Protein AF-A0A4W4HRN4-F1 (afdb_monomer_lite)

Structure (mmCIF, N/CA/C/O backbone):
data_AF-A0A4W4HRN4-F1
#
_entry.id   AF-A0A4W4HRN4-F1
#
loop_
_atom_site.group_PDB
_atom_site.id
_atom_site.type_symbol
_atom_site.label_atom_id
_atom_site.label_alt_id
_atom_site.label_comp_id
_atom_site.label_asym_id
_atom_site.label_entity_id
_atom_site.label_seq_id
_atom_site.pdbx_PDB_ins_code
_atom_site.Cartn_x
_atom_site.Cartn_y
_atom_site.Cartn_z
_atom_site.occupancy
_atom_site.B_iso_or_equiv
_atom_site.auth_seq_id
_atom_site.auth_comp_id
_atom_site.auth_asym_id
_atom_site.auth_atom_id
_atom_site.pdbx_PDB_model_num
ATOM 1 N N . MET A 1 1 ? 8.477 -80.206 18.637 1.00 38.34 1 MET A N 1
ATOM 2 C CA . MET A 1 1 ? 9.238 -78.942 18.644 1.00 38.34 1 MET A CA 1
ATOM 3 C C . MET A 1 1 ? 8.829 -78.159 17.409 1.00 38.34 1 MET A C 1
ATOM 5 O O . MET A 1 1 ? 9.116 -78.570 16.297 1.00 38.34 1 MET A O 1
ATOM 9 N N . THR A 1 2 ? 8.010 -77.141 17.636 1.00 35.91 2 THR A N 1
ATOM 10 C CA . THR A 1 2 ? 7.475 -76.157 16.687 1.00 35.91 2 THR A CA 1
ATOM 11 C C . THR A 1 2 ? 8.515 -75.085 16.372 1.00 35.91 2 THR A C 1
ATOM 13 O O . THR A 1 2 ? 9.254 -74.737 17.281 1.00 35.91 2 THR A O 1
ATOM 16 N N . PHE A 1 3 ? 8.524 -74.547 15.146 1.00 31.56 3 PHE A N 1
ATOM 17 C CA . PHE A 1 3 ? 8.494 -73.102 14.834 1.00 31.56 3 PHE A CA 1
ATOM 18 C C . PHE A 1 3 ? 8.546 -72.883 13.306 1.00 31.56 3 PHE A C 1
ATOM 20 O O . PHE A 1 3 ? 9.545 -73.231 12.680 1.00 31.56 3 PHE A O 1
ATOM 27 N N . PRO A 1 4 ? 7.516 -72.270 12.697 1.00 43.84 4 PRO A N 1
ATOM 28 C CA . PRO A 1 4 ? 7.643 -71.494 11.469 1.00 43.84 4 PRO A CA 1
ATOM 29 C C . PRO A 1 4 ? 7.759 -70.002 11.828 1.00 43.84 4 PRO A C 1
ATOM 31 O O . PRO A 1 4 ? 7.093 -69.540 12.754 1.00 43.84 4 PRO A O 1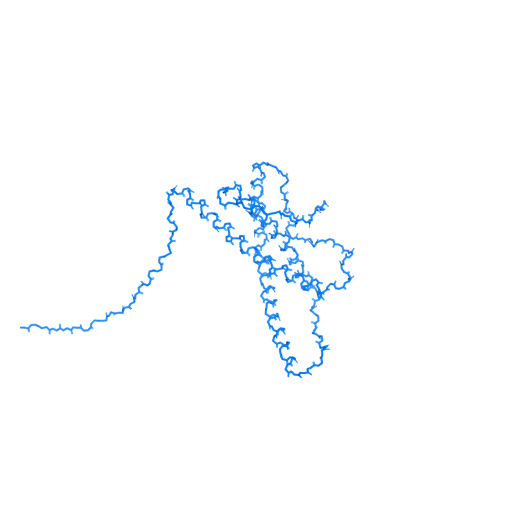
ATOM 34 N N . LEU A 1 5 ? 8.560 -69.223 11.098 1.00 42.81 5 LEU A N 1
ATOM 35 C CA . LEU A 1 5 ? 8.505 -67.760 11.191 1.00 42.81 5 LEU A CA 1
ATOM 36 C C . LEU A 1 5 ? 8.347 -67.142 9.804 1.00 42.81 5 LEU A C 1
ATOM 38 O O . LEU A 1 5 ? 9.207 -67.230 8.933 1.00 42.81 5 LEU A O 1
ATOM 42 N N . VAL A 1 6 ? 7.166 -66.554 9.652 1.00 46.44 6 VAL A N 1
ATOM 43 C CA . VAL A 1 6 ? 6.664 -65.755 8.542 1.00 46.44 6 VAL A CA 1
ATOM 44 C C . VAL A 1 6 ? 7.401 -64.413 8.526 1.00 46.44 6 VAL A C 1
ATOM 46 O O . VAL A 1 6 ? 7.507 -63.752 9.558 1.00 46.44 6 VAL A O 1
ATOM 49 N N . LEU A 1 7 ? 7.892 -64.000 7.356 1.00 38.47 7 LEU A N 1
ATOM 50 C CA . LEU A 1 7 ? 8.417 -62.655 7.120 1.00 38.47 7 LEU A CA 1
ATOM 51 C C . LEU A 1 7 ? 7.240 -61.692 6.912 1.00 38.47 7 LEU A C 1
ATOM 53 O O . LEU A 1 7 ? 6.624 -61.676 5.848 1.00 38.47 7 LEU A O 1
ATOM 57 N N . SER A 1 8 ? 6.929 -60.904 7.939 1.00 42.47 8 SER A N 1
ATOM 58 C CA . SER A 1 8 ? 5.941 -59.821 7.874 1.00 42.47 8 SER A CA 1
ATOM 59 C C . SER A 1 8 ? 6.623 -58.479 7.604 1.00 42.47 8 SER A C 1
ATOM 61 O O . SER A 1 8 ? 7.592 -58.115 8.266 1.00 42.47 8 SER A O 1
ATOM 63 N N . PHE A 1 9 ? 6.083 -57.739 6.635 1.00 39.03 9 PHE A N 1
ATOM 64 C CA . PHE A 1 9 ? 6.429 -56.355 6.313 1.00 39.03 9 PHE A CA 1
ATOM 65 C C . PHE A 1 9 ? 6.094 -55.404 7.472 1.00 39.03 9 PHE A C 1
ATOM 67 O O . PHE A 1 9 ? 4.982 -55.437 7.995 1.00 39.03 9 PHE A O 1
ATOM 74 N N . SER A 1 10 ? 6.991 -54.466 7.784 1.00 41.62 10 SER A N 1
ATOM 75 C CA . SER A 1 10 ? 6.625 -53.238 8.500 1.00 41.62 10 SER A CA 1
ATOM 76 C C . SER A 1 10 ? 7.501 -52.068 8.053 1.00 41.62 10 SER A C 1
ATOM 78 O O . SER A 1 10 ? 8.684 -51.983 8.377 1.00 41.62 10 SER A O 1
ATOM 80 N N . SER A 1 11 ? 6.880 -51.173 7.284 1.00 41.16 11 SER A N 1
ATOM 81 C CA . SER A 1 11 ? 7.384 -49.857 6.898 1.00 41.16 11 SER A CA 1
ATOM 82 C C . SER A 1 11 ? 7.574 -48.991 8.148 1.00 41.16 11 SER A C 1
ATOM 84 O O . SER A 1 11 ? 6.598 -48.640 8.808 1.00 41.16 11 SER A O 1
ATOM 86 N N . PHE A 1 12 ? 8.815 -48.634 8.485 1.00 39.25 12 PHE A N 1
ATOM 87 C CA . PHE A 1 12 ? 9.102 -47.655 9.537 1.00 39.25 12 PHE A CA 1
ATOM 88 C C . PHE A 1 12 ? 8.950 -46.235 8.980 1.00 39.25 12 PHE A C 1
ATOM 90 O O . PHE A 1 12 ? 9.916 -45.588 8.584 1.00 39.25 12 PHE A O 1
ATOM 97 N N . SER A 1 13 ? 7.718 -45.733 8.962 1.00 42.25 13 SER A N 1
ATOM 98 C CA . SER A 1 13 ? 7.453 -44.300 8.833 1.00 42.25 13 SER A CA 1
ATOM 99 C C . SER A 1 13 ? 7.481 -43.689 10.234 1.00 42.25 13 SER A C 1
ATOM 101 O O . SER A 1 13 ? 6.565 -43.904 11.021 1.00 42.25 13 SER A O 1
ATOM 103 N N . HIS A 1 14 ? 8.543 -42.954 10.568 1.00 36.78 14 HIS A N 1
ATOM 104 C CA . HIS A 1 14 ? 8.584 -42.144 11.786 1.00 36.78 14 HIS A CA 1
ATOM 105 C C . HIS A 1 14 ? 7.691 -40.909 11.587 1.00 36.78 14 HIS A C 1
ATOM 107 O O . HIS A 1 14 ? 7.959 -40.130 10.668 1.00 36.78 14 HIS A O 1
ATOM 113 N N . PRO A 1 15 ? 6.666 -40.666 12.420 1.00 45.12 15 PRO A N 1
ATOM 114 C CA . PRO A 1 15 ? 6.027 -39.366 12.447 1.00 45.12 15 PRO A CA 1
ATOM 115 C C . PRO A 1 15 ? 6.955 -38.394 13.180 1.00 45.12 15 PRO A C 1
ATOM 117 O O . PRO A 1 15 ? 7.127 -38.473 14.396 1.00 45.12 15 PRO A O 1
ATOM 120 N N . ILE A 1 16 ? 7.557 -37.459 12.440 1.00 44.34 16 ILE A N 1
ATOM 121 C CA . ILE A 1 16 ? 8.104 -36.237 13.032 1.00 44.34 16 ILE A CA 1
ATOM 122 C C . ILE A 1 16 ? 6.902 -35.481 13.600 1.00 44.34 16 ILE A C 1
ATOM 124 O O . ILE A 1 16 ? 6.126 -34.870 12.867 1.00 44.34 16 ILE A O 1
ATOM 128 N N . HIS A 1 17 ? 6.727 -35.567 14.917 1.00 38.09 17 HIS A N 1
ATOM 129 C CA . HIS A 1 17 ? 5.816 -34.716 15.666 1.00 38.09 17 HIS A CA 1
ATOM 130 C C . HIS A 1 17 ? 6.338 -33.277 15.574 1.00 38.09 17 HIS A C 1
ATOM 132 O O . HIS A 1 17 ? 7.094 -32.811 16.424 1.00 38.09 17 HIS A O 1
ATOM 138 N N . LEU A 1 18 ? 5.941 -32.554 14.527 1.00 44.50 18 LEU A N 1
ATOM 139 C CA . LEU A 1 18 ? 6.010 -31.102 14.534 1.00 44.50 18 LEU A CA 1
ATOM 140 C C . LEU A 1 18 ? 4.878 -30.629 15.450 1.00 44.50 18 LEU A C 1
ATOM 142 O O . LEU A 1 18 ? 3.780 -30.340 14.991 1.00 44.50 18 LEU A O 1
ATOM 146 N N . VAL A 1 19 ? 5.111 -30.648 16.764 1.00 41.47 19 VAL A N 1
ATOM 147 C CA . VAL A 1 19 ? 4.235 -29.965 17.718 1.00 41.47 19 VAL A CA 1
ATOM 148 C C . VAL A 1 19 ? 4.458 -28.474 17.482 1.00 41.47 19 VAL A C 1
ATOM 150 O O . VAL A 1 19 ? 5.541 -27.980 17.803 1.00 41.47 19 VAL A O 1
ATOM 153 N N . PRO A 1 20 ? 3.488 -27.720 16.935 1.00 43.88 20 PRO A N 1
ATOM 154 C CA . PRO A 1 20 ? 3.553 -26.280 17.051 1.00 43.88 20 PRO A CA 1
ATOM 155 C C . PRO A 1 20 ? 3.353 -26.022 18.540 1.00 43.88 20 PRO A C 1
ATOM 157 O O . PRO A 1 20 ? 2.287 -26.316 19.082 1.00 43.88 20 PRO A O 1
ATOM 160 N N . SER A 1 21 ? 4.387 -25.551 19.231 1.00 45.25 21 SER A N 1
ATOM 161 C CA . SER A 1 21 ? 4.248 -25.095 20.608 1.00 45.25 21 SER A CA 1
ATOM 162 C C . SER A 1 21 ? 3.247 -23.940 20.613 1.00 45.25 21 SER A C 1
ATOM 164 O O . SER A 1 21 ? 3.608 -22.793 20.337 1.00 45.25 21 SER A O 1
ATOM 166 N N . LEU A 1 22 ? 1.970 -24.247 20.864 1.00 45.44 22 LEU A N 1
ATOM 167 C CA . LEU A 1 22 ? 0.980 -23.224 21.147 1.00 45.44 22 LEU A CA 1
ATOM 168 C C . LEU A 1 22 ? 1.452 -22.496 22.412 1.00 45.44 22 LEU A C 1
ATOM 170 O O . LEU A 1 22 ? 1.848 -23.150 23.380 1.00 45.44 22 LEU A O 1
ATOM 174 N N . PRO A 1 23 ? 1.443 -21.158 22.419 1.00 50.06 23 PRO A N 1
ATOM 175 C CA . PRO A 1 23 ? 1.866 -20.399 23.580 1.00 50.06 23 PRO A CA 1
ATOM 176 C C . PRO A 1 23 ? 0.978 -20.770 24.768 1.00 50.06 23 PRO A C 1
ATOM 178 O O . PRO A 1 23 ? -0.243 -20.634 24.708 1.00 50.06 23 PRO A O 1
ATOM 181 N N . VAL A 1 24 ? 1.608 -21.255 25.837 1.00 48.69 24 VAL A N 1
ATOM 182 C CA . VAL A 1 24 ? 0.939 -21.553 27.103 1.00 48.69 24 VAL A CA 1
ATOM 183 C C . VAL A 1 24 ? 0.450 -20.232 27.690 1.00 48.69 24 VAL A C 1
ATOM 185 O O . VAL A 1 24 ? 1.238 -19.363 28.057 1.00 48.69 24 VAL A O 1
ATOM 188 N N . CYS A 1 25 ? -0.869 -20.061 27.729 1.00 51.50 25 CYS A N 1
ATOM 189 C CA . CYS A 1 25 ? -1.521 -18.876 28.267 1.00 51.50 25 CYS A CA 1
ATOM 190 C C . CYS A 1 25 ? -1.659 -19.029 29.790 1.00 51.50 25 CYS A C 1
ATOM 192 O O . CYS A 1 25 ? -2.540 -19.735 30.272 1.00 51.50 25 CYS A O 1
ATOM 194 N N . THR A 1 26 ? -0.786 -18.369 30.555 1.00 54.94 26 THR A N 1
ATOM 195 C CA . THR A 1 26 ? -0.726 -18.454 32.029 1.00 54.94 26 THR A CA 1
ATOM 196 C C . THR A 1 26 ? -1.894 -17.761 32.750 1.00 54.94 26 THR A C 1
ATOM 198 O O . THR A 1 26 ? -2.062 -17.957 33.949 1.00 54.94 26 THR A O 1
ATOM 201 N N . HIS A 1 27 ? -2.730 -16.987 32.039 1.00 54.78 27 HIS A N 1
ATOM 202 C CA . HIS A 1 27 ? -3.760 -16.106 32.621 1.00 54.78 27 HIS A CA 1
ATOM 203 C C . HIS A 1 27 ? -5.199 -16.345 32.109 1.00 54.78 27 HIS A C 1
ATOM 205 O O . HIS A 1 27 ? -6.046 -15.455 32.167 1.00 54.78 27 HIS A O 1
ATOM 211 N N . GLY A 1 28 ? -5.511 -17.552 31.626 1.00 57.56 28 GLY A N 1
ATOM 212 C CA . GLY A 1 28 ? -6.871 -17.930 31.216 1.00 57.56 28 GLY A CA 1
ATOM 213 C C . GLY A 1 28 ? -7.268 -17.505 29.786 1.00 57.56 28 GLY A C 1
ATOM 214 O O . GLY A 1 28 ? -6.507 -16.830 29.085 1.00 57.56 28 GLY A O 1
ATOM 215 N N . PRO A 1 29 ? -8.460 -17.921 29.312 1.00 61.22 29 PRO A N 1
ATOM 216 C CA . PRO A 1 29 ? -8.849 -17.849 27.898 1.00 61.22 29 PRO A CA 1
ATOM 217 C C . PRO A 1 29 ? -8.928 -16.418 27.340 1.00 61.22 29 PRO A C 1
ATOM 219 O O . PRO A 1 29 ? -8.499 -16.180 26.213 1.00 61.22 29 PRO A O 1
ATOM 222 N N . ALA A 1 30 ? -9.387 -15.439 28.128 1.00 61.97 30 ALA A N 1
ATOM 223 C CA . ALA A 1 30 ? -9.492 -14.041 27.693 1.00 61.97 30 ALA A CA 1
ATOM 224 C C . ALA A 1 30 ? -8.123 -13.396 27.389 1.00 61.97 30 ALA A C 1
ATOM 226 O O . ALA A 1 30 ? -7.973 -12.704 26.382 1.00 61.97 30 ALA A O 1
ATOM 227 N N . SER A 1 31 ? -7.105 -13.681 28.208 1.00 62.06 31 SER A N 1
ATOM 228 C CA . SER A 1 31 ? -5.725 -13.227 27.981 1.00 62.06 31 SER A CA 1
ATOM 229 C C . SER A 1 31 ? -5.130 -13.852 26.709 1.00 62.06 31 SER A C 1
ATOM 231 O O . SER A 1 31 ? -4.462 -13.181 25.921 1.00 62.06 31 SER A O 1
ATOM 233 N N . CYS A 1 32 ? -5.467 -15.115 26.440 1.00 71.00 32 CYS A N 1
ATOM 234 C CA . CYS A 1 32 ? -5.042 -15.831 25.240 1.00 71.00 32 CYS A CA 1
ATOM 235 C C . CYS A 1 32 ? -5.620 -15.222 23.949 1.00 71.00 32 CYS A C 1
ATOM 237 O O . CYS A 1 32 ? -4.903 -15.060 22.959 1.00 71.00 32 CYS A O 1
ATOM 239 N N . HIS A 1 33 ? -6.899 -14.826 23.971 1.00 78.00 33 HIS A N 1
ATOM 240 C CA . HIS A 1 33 ? -7.547 -14.148 22.844 1.00 78.00 33 HIS A CA 1
ATOM 241 C C . HIS A 1 33 ? -6.910 -12.790 22.532 1.00 78.00 33 HIS A C 1
ATOM 243 O O . HIS A 1 33 ? -6.683 -12.476 21.364 1.00 78.00 33 HIS A O 1
ATOM 249 N N . ILE A 1 34 ? -6.583 -12.006 23.562 1.00 78.19 34 ILE A N 1
ATOM 250 C CA . ILE A 1 34 ? -5.907 -10.711 23.410 1.00 78.19 34 ILE A CA 1
ATOM 251 C C . ILE A 1 34 ? -4.519 -10.900 22.786 1.00 78.19 34 ILE A C 1
ATOM 253 O O . ILE A 1 34 ? -4.174 -10.215 21.825 1.00 78.19 34 ILE A O 1
ATOM 257 N N . LEU A 1 35 ? -3.748 -11.878 23.263 1.00 78.81 35 LEU A N 1
ATOM 258 C CA . LEU A 1 35 ? -2.417 -12.165 22.730 1.00 78.81 35 LEU A CA 1
ATOM 259 C C . LEU A 1 35 ? -2.460 -12.663 21.275 1.00 78.81 35 LEU A C 1
ATOM 261 O O . LEU A 1 35 ? -1.625 -12.277 20.457 1.00 78.81 35 LEU A O 1
ATOM 265 N N . ALA A 1 36 ? -3.432 -13.511 20.930 1.00 83.19 36 ALA A N 1
ATOM 266 C CA . ALA A 1 36 ? -3.643 -13.952 19.553 1.00 83.19 36 ALA A CA 1
ATOM 267 C C . ALA A 1 36 ? -4.009 -12.777 18.633 1.00 83.19 36 ALA A C 1
ATOM 269 O O . ALA A 1 36 ? -3.450 -12.650 17.544 1.00 83.19 36 ALA A O 1
ATOM 270 N N . LEU A 1 37 ? -4.884 -11.879 19.093 1.00 85.00 37 LEU A N 1
ATOM 271 C CA . LEU A 1 37 ? -5.256 -10.678 18.354 1.00 85.00 37 LEU A CA 1
ATOM 272 C C . LEU A 1 37 ? -4.055 -9.744 18.150 1.00 85.00 37 LEU A C 1
ATOM 274 O O . LEU A 1 37 ? -3.834 -9.287 17.032 1.00 85.00 37 LEU A O 1
ATOM 278 N N . ALA A 1 38 ? -3.239 -9.511 19.184 1.00 83.94 38 ALA A N 1
ATOM 279 C CA . ALA A 1 38 ? -2.015 -8.712 19.084 1.00 83.94 38 ALA A CA 1
ATOM 280 C C . ALA A 1 38 ? -1.075 -9.227 17.988 1.00 83.94 38 ALA A C 1
ATOM 282 O O . ALA A 1 38 ? -0.620 -8.443 17.156 1.00 83.94 38 ALA A O 1
ATOM 283 N N . ARG A 1 39 ? -0.856 -10.549 17.935 1.00 84.81 39 ARG A N 1
ATOM 284 C CA . ARG A 1 39 ? -0.028 -11.181 16.898 1.00 84.81 39 ARG A CA 1
ATOM 285 C C . ARG A 1 39 ? -0.588 -10.977 15.495 1.00 84.81 39 ARG A C 1
ATOM 287 O O . ARG A 1 39 ? 0.185 -10.720 14.579 1.00 84.81 39 ARG A O 1
ATOM 294 N N . LEU A 1 40 ? -1.907 -11.059 15.322 1.00 88.06 40 LEU A N 1
ATOM 295 C CA . LEU A 1 40 ? -2.541 -10.806 14.025 1.00 88.06 40 LEU A CA 1
ATOM 296 C C . LEU A 1 40 ? -2.350 -9.353 13.578 1.00 88.06 40 LEU A C 1
ATOM 298 O O . LEU A 1 40 ? -2.012 -9.115 12.422 1.00 88.06 40 LEU A O 1
ATOM 302 N N . PHE A 1 41 ? -2.507 -8.387 14.490 1.00 87.62 41 PHE A N 1
ATOM 303 C CA . PHE A 1 41 ? -2.207 -6.981 14.197 1.00 87.62 41 PHE A CA 1
ATOM 304 C C . PHE A 1 41 ? -0.754 -6.797 13.746 1.00 87.62 41 PHE A C 1
ATOM 306 O O . PHE A 1 41 ? -0.511 -6.097 12.764 1.00 87.62 41 PHE A O 1
ATOM 313 N N . ASP A 1 42 ? 0.196 -7.449 14.420 1.00 87.69 42 ASP A N 1
ATOM 314 C CA . ASP A 1 42 ? 1.617 -7.364 14.072 1.00 87.69 42 ASP A CA 1
ATOM 315 C C . ASP A 1 42 ? 1.933 -7.990 12.716 1.00 87.69 42 ASP A C 1
ATOM 317 O O . ASP A 1 42 ? 2.635 -7.380 11.914 1.00 87.69 42 ASP A O 1
ATOM 321 N N . GLN A 1 43 ? 1.370 -9.162 12.421 1.00 91.62 43 GLN A N 1
ATOM 322 C CA . GLN A 1 43 ? 1.532 -9.817 11.124 1.00 91.62 43 GLN A CA 1
ATOM 323 C C . GLN A 1 43 ? 0.979 -8.947 9.992 1.00 91.62 43 GLN A C 1
ATOM 325 O O . GLN A 1 43 ? 1.686 -8.676 9.022 1.00 91.62 43 GLN A O 1
ATOM 330 N N . VAL A 1 44 ? -0.258 -8.457 10.129 1.00 90.62 44 VAL A N 1
ATOM 331 C CA . VAL A 1 44 ? -0.887 -7.597 9.115 1.00 90.62 44 VAL A CA 1
ATOM 332 C C . VAL A 1 44 ? -0.078 -6.320 8.913 1.00 90.62 44 VAL A C 1
ATOM 334 O O . VAL A 1 44 ? 0.209 -5.959 7.773 1.00 90.62 44 VAL A O 1
ATOM 337 N N . ASN A 1 45 ? 0.342 -5.660 9.995 1.00 89.88 45 ASN A N 1
ATOM 338 C CA . ASN A 1 45 ? 1.139 -4.442 9.897 1.00 89.88 45 ASN A CA 1
ATOM 339 C C . ASN A 1 45 ? 2.509 -4.707 9.254 1.00 89.88 45 ASN A C 1
ATOM 341 O O . ASN A 1 45 ? 2.942 -3.933 8.410 1.00 89.88 45 ASN A O 1
ATOM 345 N N . GLN A 1 46 ? 3.173 -5.815 9.592 1.00 93.19 46 GLN A N 1
ATOM 346 C CA . GLN A 1 46 ? 4.451 -6.192 8.987 1.00 93.19 46 GLN A CA 1
ATOM 347 C C . GLN A 1 46 ? 4.324 -6.437 7.478 1.00 93.19 46 GLN A C 1
ATOM 349 O O . GLN A 1 46 ? 5.176 -5.991 6.712 1.00 93.19 46 GLN A O 1
ATOM 354 N N . HIS A 1 47 ? 3.275 -7.136 7.038 1.00 92.00 47 HIS A N 1
ATOM 355 C CA . HIS A 1 47 ? 3.018 -7.331 5.611 1.00 92.00 47 HIS A CA 1
ATOM 356 C C . HIS A 1 47 ? 2.704 -6.009 4.910 1.00 92.00 47 HIS A C 1
ATOM 358 O O . HIS A 1 47 ? 3.245 -5.752 3.838 1.00 92.00 47 HIS A O 1
ATOM 364 N N . LEU A 1 48 ? 1.894 -5.153 5.534 1.00 92.31 48 LEU A N 1
ATOM 365 C CA . LEU A 1 48 ? 1.533 -3.854 4.982 1.00 92.31 48 LEU A CA 1
ATOM 366 C C . LEU A 1 48 ? 2.746 -2.931 4.817 1.00 92.31 48 LEU A C 1
ATOM 368 O O . LEU A 1 48 ? 2.877 -2.319 3.765 1.00 92.31 48 LEU A O 1
ATOM 372 N N . VAL A 1 49 ? 3.641 -2.874 5.811 1.00 93.94 49 VAL A N 1
ATOM 373 C CA . VAL A 1 49 ? 4.893 -2.096 5.746 1.00 93.94 49 VAL A CA 1
ATOM 374 C C . VAL A 1 49 ? 5.776 -2.583 4.600 1.00 93.94 49 VAL A C 1
ATOM 376 O O . VAL A 1 49 ? 6.189 -1.786 3.772 1.00 93.94 49 VAL A O 1
ATOM 379 N N . ARG A 1 50 ? 5.995 -3.900 4.475 1.00 94.00 50 ARG A N 1
ATOM 380 C CA . ARG A 1 50 ? 6.819 -4.449 3.383 1.00 94.00 50 ARG A CA 1
ATOM 381 C C . ARG A 1 50 ? 6.293 -4.063 2.002 1.00 94.00 50 ARG A C 1
ATOM 383 O O . ARG A 1 50 ? 7.068 -3.663 1.143 1.00 94.00 50 ARG A O 1
ATOM 390 N N . VAL A 1 51 ? 4.986 -4.213 1.775 1.00 93.44 51 VAL A N 1
ATOM 391 C CA . VAL A 1 51 ? 4.382 -3.886 0.473 1.00 93.44 51 VAL A CA 1
ATOM 392 C C . VAL A 1 51 ? 4.362 -2.373 0.251 1.00 93.44 51 VAL A C 1
ATOM 394 O O . VAL A 1 51 ? 4.575 -1.933 -0.877 1.00 93.44 51 VAL A O 1
ATOM 397 N N . HIS A 1 52 ? 4.147 -1.578 1.304 1.00 94.88 52 HIS A N 1
ATOM 398 C CA . HIS A 1 52 ? 4.257 -0.120 1.254 1.00 94.88 52 HIS A CA 1
ATOM 399 C C . HIS A 1 52 ? 5.647 0.312 0.781 1.00 94.88 52 HIS A C 1
ATOM 401 O O . HIS A 1 52 ? 5.741 1.062 -0.187 1.00 94.88 52 HIS A O 1
ATOM 407 N N . ASP A 1 53 ? 6.706 -0.206 1.402 1.00 95.06 53 ASP A N 1
ATOM 408 C CA . ASP A 1 53 ? 8.083 0.187 1.097 1.00 95.06 53 ASP A CA 1
ATOM 409 C C . ASP A 1 53 ? 8.444 -0.170 -0.352 1.00 95.06 53 ASP A C 1
ATOM 411 O O . ASP A 1 53 ? 8.866 0.698 -1.112 1.00 95.06 53 ASP A O 1
ATOM 415 N N . LEU A 1 54 ? 8.134 -1.398 -0.789 1.00 94.56 54 LEU A N 1
ATOM 416 C CA . LEU A 1 54 ? 8.328 -1.822 -2.183 1.00 94.56 54 LEU A CA 1
ATOM 417 C C . LEU A 1 54 ? 7.553 -0.950 -3.184 1.00 94.56 54 LEU A C 1
ATOM 419 O O . LEU A 1 54 ? 8.066 -0.610 -4.251 1.00 94.56 54 LEU A O 1
ATOM 423 N N . SER A 1 55 ? 6.312 -0.587 -2.852 1.00 94.25 55 SER A N 1
ATOM 424 C CA . SER A 1 55 ? 5.483 0.271 -3.707 1.00 94.25 55 SER A CA 1
ATOM 425 C C . SER A 1 55 ? 6.012 1.702 -3.752 1.00 94.25 55 SER A C 1
ATOM 427 O O . SER A 1 55 ? 5.938 2.345 -4.796 1.00 94.25 55 SER A O 1
ATOM 429 N N . SER A 1 56 ? 6.549 2.205 -2.638 1.00 93.56 56 SER A N 1
ATOM 430 C CA . SER A 1 56 ? 7.145 3.537 -2.543 1.00 93.56 56 SER A CA 1
ATOM 431 C C . SER A 1 56 ? 8.451 3.631 -3.331 1.00 93.56 56 SER A C 1
ATOM 433 O O . SER A 1 56 ? 8.663 4.616 -4.043 1.00 93.56 56 SER A O 1
ATOM 435 N N . ASP A 1 57 ? 9.295 2.601 -3.256 1.00 92.56 57 ASP A N 1
ATOM 436 C CA . ASP A 1 57 ? 10.531 2.508 -4.036 1.00 92.56 57 ASP A CA 1
ATOM 437 C C . ASP A 1 57 ? 10.220 2.497 -5.537 1.00 92.56 57 ASP A C 1
ATOM 439 O O . ASP A 1 57 ? 10.734 3.326 -6.291 1.00 92.56 57 ASP A O 1
ATOM 443 N N . LEU A 1 58 ? 9.294 1.630 -5.967 1.00 91.00 58 LEU A N 1
ATOM 444 C CA . LEU A 1 58 ? 8.879 1.552 -7.368 1.00 91.00 58 LEU A CA 1
ATOM 445 C C . LEU A 1 58 ? 8.242 2.856 -7.861 1.00 91.00 58 LEU A C 1
ATOM 447 O O . LEU A 1 58 ? 8.519 3.294 -8.976 1.00 91.00 58 LEU A O 1
ATOM 451 N N . LEU A 1 59 ? 7.409 3.498 -7.040 1.00 88.81 59 LEU A N 1
ATOM 452 C CA . LEU A 1 59 ? 6.810 4.786 -7.380 1.00 88.81 59 LEU A CA 1
ATOM 453 C C . LEU A 1 59 ? 7.874 5.877 -7.553 1.00 88.81 59 LEU A C 1
ATOM 455 O O . LEU A 1 59 ? 7.788 6.660 -8.493 1.00 88.81 59 LEU A O 1
ATOM 459 N N . SER A 1 60 ? 8.896 5.898 -6.696 1.00 87.94 60 SER A N 1
ATOM 460 C CA . SER A 1 60 ? 10.003 6.858 -6.791 1.00 87.94 60 SER A CA 1
ATOM 461 C C . SER A 1 60 ? 10.821 6.656 -8.070 1.00 87.94 60 SER A C 1
ATOM 463 O O . SER A 1 60 ? 11.160 7.625 -8.751 1.00 87.94 60 SER A O 1
ATOM 465 N N . GLU A 1 61 ? 11.095 5.401 -8.448 1.00 84.81 61 GLU A N 1
ATOM 466 C CA . GLU A 1 61 ? 11.712 5.084 -9.743 1.00 84.81 61 GLU A CA 1
ATOM 467 C C . GLU A 1 61 ? 10.826 5.547 -10.906 1.00 84.81 61 GLU A C 1
ATOM 469 O O . GLU A 1 61 ? 11.308 6.147 -11.869 1.00 84.81 61 GLU A O 1
ATOM 474 N N . PHE A 1 62 ? 9.517 5.316 -10.806 1.00 81.44 62 PHE A N 1
ATOM 475 C CA . PHE A 1 62 ? 8.559 5.722 -11.824 1.00 81.44 62 PHE A CA 1
ATOM 476 C C . PHE A 1 62 ? 8.554 7.243 -12.033 1.00 81.44 62 PHE A C 1
ATOM 478 O O . PHE A 1 62 ? 8.634 7.723 -13.165 1.00 81.44 62 PHE A O 1
ATOM 485 N N . GLU A 1 63 ? 8.516 8.009 -10.943 1.00 79.75 63 GLU A N 1
ATOM 486 C CA . GLU A 1 63 ? 8.577 9.471 -10.970 1.00 79.75 63 GLU A CA 1
ATOM 487 C C . GLU A 1 63 ? 9.895 9.968 -11.592 1.00 79.75 63 GLU A C 1
ATOM 489 O O . GLU A 1 63 ? 9.878 10.882 -12.419 1.00 79.75 63 GLU A O 1
ATOM 494 N N . LEU A 1 64 ? 11.022 9.320 -11.282 1.00 77.94 64 LEU A N 1
ATOM 495 C CA . LEU A 1 64 ? 12.343 9.683 -11.802 1.00 77.94 64 LEU A CA 1
ATOM 496 C C . LEU A 1 64 ? 12.492 9.440 -13.314 1.00 77.94 64 LEU A C 1
ATOM 498 O O . LEU A 1 64 ? 13.076 10.270 -14.013 1.00 77.94 64 LEU A O 1
ATOM 502 N N . TYR A 1 65 ? 11.980 8.320 -13.833 1.00 69.25 65 TYR A N 1
ATOM 503 C CA . TYR A 1 65 ? 12.159 7.948 -15.243 1.00 69.25 65 TYR A CA 1
ATOM 504 C C . TYR A 1 65 ? 11.078 8.499 -16.179 1.00 69.25 65 TYR A C 1
ATOM 506 O O . TYR A 1 65 ? 11.375 8.788 -17.340 1.00 69.25 65 TYR A O 1
ATOM 514 N N . PHE A 1 66 ? 9.835 8.640 -15.710 1.00 65.25 66 PHE A N 1
ATOM 515 C CA . PHE A 1 66 ? 8.702 8.997 -16.571 1.00 65.25 66 PHE A CA 1
ATOM 516 C C . PHE A 1 66 ? 8.250 10.456 -16.438 1.00 65.25 66 PHE A C 1
ATOM 518 O O . PHE A 1 66 ? 7.572 10.948 -17.342 1.00 65.25 66 PHE A O 1
ATOM 525 N N . LEU A 1 67 ? 8.637 11.177 -15.374 1.00 66.75 67 LEU A N 1
ATOM 526 C CA . LEU A 1 67 ? 8.166 12.545 -15.113 1.00 66.75 67 LEU A CA 1
ATOM 527 C C . LEU A 1 67 ? 9.252 13.649 -15.100 1.00 66.75 67 LEU A C 1
ATOM 529 O O . LEU A 1 67 ? 9.131 14.581 -14.302 1.00 66.75 67 LEU A O 1
ATOM 533 N N . PRO A 1 68 ? 10.263 13.686 -15.998 1.00 53.16 68 PRO A N 1
ATOM 534 C CA . PRO A 1 68 ? 11.116 14.863 -16.079 1.00 53.16 68 PRO A CA 1
ATOM 535 C C . PRO A 1 68 ? 10.322 16.052 -16.662 1.00 53.16 68 PRO A C 1
ATOM 537 O O . PRO A 1 68 ? 10.085 16.162 -17.864 1.00 53.16 68 PRO A O 1
ATOM 540 N N . SER A 1 69 ? 9.926 16.974 -15.778 1.00 53.00 69 SER A N 1
ATOM 541 C CA . SER A 1 69 ? 9.582 18.387 -16.031 1.00 53.00 69 SER A CA 1
ATOM 542 C C . SER A 1 69 ? 8.153 18.785 -16.464 1.00 53.00 69 SER A C 1
ATOM 544 O O . SER A 1 69 ? 7.820 19.957 -16.291 1.00 53.00 69 SER A O 1
ATOM 546 N N . ARG A 1 70 ? 7.254 17.901 -16.935 1.00 49.84 70 ARG A N 1
ATOM 547 C CA . ARG A 1 70 ? 5.920 18.339 -17.447 1.00 49.84 70 ARG A CA 1
ATOM 548 C C . ARG A 1 70 ? 4.669 17.994 -16.630 1.00 49.84 70 ARG A C 1
ATOM 550 O O . ARG A 1 70 ? 3.586 18.411 -17.026 1.00 49.84 70 ARG A O 1
ATOM 557 N N . TYR A 1 71 ? 4.796 17.319 -15.488 1.00 52.22 71 TYR A N 1
ATOM 558 C CA . TYR A 1 71 ? 3.637 16.938 -14.658 1.00 52.22 71 TYR A CA 1
ATOM 559 C C . TYR A 1 71 ? 3.581 17.591 -13.270 1.00 52.22 71 TYR A C 1
ATOM 561 O O . TYR A 1 71 ? 2.591 17.435 -12.565 1.00 52.22 71 TYR A O 1
ATOM 569 N N . HIS A 1 72 ? 4.579 18.392 -12.887 1.00 50.69 72 HIS A N 1
ATOM 570 C CA . HIS A 1 72 ? 4.627 18.995 -11.548 1.00 50.69 72 HIS A CA 1
ATOM 571 C C . HIS A 1 72 ? 3.707 20.212 -11.340 1.00 50.69 72 HIS A C 1
ATOM 573 O O . HIS A 1 72 ? 3.619 20.707 -10.222 1.00 50.69 72 HIS A O 1
ATOM 579 N N . ILE A 1 73 ? 3.026 20.722 -12.376 1.00 49.59 73 ILE A N 1
ATOM 580 C CA . ILE A 1 73 ? 2.321 22.019 -12.287 1.00 49.59 73 ILE A CA 1
ATOM 581 C C . ILE A 1 73 ? 0.796 21.881 -12.399 1.00 49.59 73 ILE A C 1
ATOM 583 O O . ILE A 1 73 ? 0.070 22.832 -12.122 1.00 49.59 73 ILE A O 1
ATOM 587 N N . THR A 1 74 ? 0.248 20.713 -12.748 1.00 45.28 74 THR A N 1
ATOM 588 C CA . THR A 1 74 ? -1.210 20.601 -12.895 1.00 45.28 74 THR A CA 1
ATOM 589 C C . THR A 1 74 ? -1.749 19.268 -12.403 1.00 45.28 74 THR A C 1
ATOM 591 O O . THR A 1 74 ? -1.624 18.247 -13.071 1.00 45.28 74 THR A O 1
ATOM 594 N N . ARG A 1 75 ? -2.476 19.378 -11.281 1.00 49.91 75 ARG A N 1
ATOM 595 C CA . ARG A 1 75 ? -3.414 18.429 -10.662 1.00 49.91 75 ARG A CA 1
ATOM 596 C C . ARG A 1 75 ? -2.796 17.617 -9.521 1.00 49.91 75 ARG A C 1
ATOM 598 O O . ARG A 1 75 ? -1.831 16.894 -9.709 1.00 49.91 75 ARG A O 1
ATOM 605 N N . GLY A 1 76 ? -3.366 17.798 -8.326 1.00 62.06 76 GLY A N 1
ATOM 606 C CA . GLY A 1 76 ? -2.985 17.085 -7.107 1.00 62.06 76 GLY A CA 1
ATOM 607 C C . GLY A 1 76 ? -3.089 15.565 -7.240 1.00 62.06 76 GLY A C 1
ATOM 608 O O . GLY A 1 76 ? -3.473 15.054 -8.292 1.00 62.06 76 GLY A O 1
ATOM 609 N N . TYR A 1 77 ? -2.742 14.865 -6.157 1.00 67.31 77 TYR A N 1
ATOM 610 C CA . TYR A 1 77 ? -2.735 13.402 -6.074 1.00 67.31 77 TYR A CA 1
ATOM 611 C C . TYR A 1 77 ? -3.901 12.746 -6.832 1.00 67.31 77 TYR A C 1
ATOM 613 O O . TYR A 1 77 ? -5.035 13.242 -6.767 1.00 67.31 77 TYR A O 1
ATOM 621 N N . PRO A 1 78 ? -3.643 11.638 -7.553 1.00 79.31 78 PRO A N 1
ATOM 622 C CA . PRO A 1 78 ? -4.662 11.000 -8.366 1.00 79.31 78 PRO A CA 1
ATOM 623 C C . PRO A 1 78 ? -5.870 10.604 -7.515 1.00 79.31 78 PRO A C 1
ATOM 625 O O . PRO A 1 78 ? -5.753 10.235 -6.346 1.00 79.31 78 PRO A O 1
ATOM 628 N N . LYS A 1 79 ? -7.064 10.692 -8.107 1.00 84.38 79 LYS A N 1
ATOM 629 C CA . LYS A 1 79 ? -8.295 10.334 -7.405 1.00 84.38 79 LYS A CA 1
ATOM 630 C C . LYS A 1 79 ? -8.358 8.819 -7.222 1.00 84.38 79 LYS A C 1
ATOM 632 O O . LYS A 1 79 ? -8.626 8.092 -8.174 1.00 84.38 79 LYS A O 1
ATOM 637 N N . CYS A 1 80 ? -8.171 8.370 -5.988 1.00 90.00 80 CYS A N 1
ATOM 638 C CA . CYS A 1 80 ? -8.240 6.958 -5.631 1.00 90.00 80 CYS A CA 1
ATOM 639 C C . CYS A 1 80 ? -9.677 6.439 -5.573 1.00 90.00 80 CYS A C 1
ATOM 641 O O . CYS A 1 80 ? -10.612 7.182 -5.248 1.00 90.00 80 CYS A O 1
ATOM 643 N N . HIS A 1 81 ? -9.862 5.143 -5.829 1.00 92.06 81 HIS A N 1
ATOM 644 C CA . HIS A 1 81 ? -11.160 4.464 -5.707 1.00 92.06 81 HIS A CA 1
ATOM 645 C C . HIS A 1 81 ? -11.716 4.504 -4.276 1.00 92.06 81 HIS A C 1
ATOM 647 O O . HIS A 1 81 ? -12.923 4.419 -4.072 1.00 92.06 81 HIS A O 1
ATOM 653 N N . THR A 1 82 ? -10.844 4.710 -3.293 1.00 91.75 82 THR A N 1
ATOM 654 C CA . THR A 1 82 ? -11.144 4.857 -1.863 1.00 91.75 82 THR A CA 1
ATOM 655 C C . THR A 1 82 ? -11.481 6.284 -1.433 1.00 91.75 82 THR A C 1
ATOM 657 O O . THR A 1 82 ? -11.802 6.504 -0.268 1.00 91.75 82 THR A O 1
ATOM 660 N N . SER A 1 83 ? -11.454 7.262 -2.346 1.00 86.69 83 SER A N 1
ATOM 661 C CA . SER A 1 83 ? -11.695 8.684 -2.039 1.00 86.69 83 SER A CA 1
ATOM 662 C C . SER A 1 83 ? -13.043 8.977 -1.355 1.00 86.69 83 SER A C 1
ATOM 664 O O . SER A 1 83 ? -13.168 9.988 -0.673 1.00 86.69 83 SER A O 1
ATOM 666 N N . SER A 1 84 ? -14.044 8.099 -1.489 1.00 86.25 84 SER A N 1
ATOM 667 C CA . SER A 1 84 ? -15.349 8.210 -0.817 1.00 86.25 84 SER A CA 1
ATOM 668 C C . SER A 1 84 ? -15.366 7.697 0.633 1.00 86.25 84 SER A C 1
ATOM 670 O O . SER A 1 84 ? -16.362 7.876 1.338 1.00 86.25 84 SER A O 1
ATOM 672 N N . ILE A 1 85 ? -14.294 7.049 1.104 1.00 84.69 85 ILE A N 1
ATOM 673 C CA . ILE A 1 85 ? -14.188 6.533 2.472 1.00 84.69 85 ILE A CA 1
ATOM 674 C C . ILE A 1 85 ? -13.781 7.684 3.397 1.00 84.69 85 ILE A C 1
ATOM 676 O O . ILE A 1 85 ? -12.613 8.052 3.494 1.00 84.69 85 ILE A O 1
ATOM 680 N N . LEU A 1 86 ? -14.767 8.248 4.094 1.00 76.94 86 LEU A N 1
ATOM 681 C CA . LEU A 1 86 ? -14.557 9.352 5.028 1.00 76.94 86 LEU A CA 1
ATOM 682 C C . LEU A 1 86 ? -13.731 8.914 6.243 1.00 76.94 86 LEU A C 1
ATOM 684 O O . LEU A 1 86 ? -14.046 7.919 6.903 1.00 76.94 86 LEU A O 1
ATOM 688 N N . THR A 1 87 ? -12.703 9.694 6.569 1.00 67.19 87 THR A N 1
ATOM 689 C CA . THR A 1 87 ? -11.904 9.520 7.783 1.00 67.19 87 THR A CA 1
ATOM 690 C C . THR A 1 87 ? -12.611 10.166 8.980 1.00 67.19 87 THR A C 1
ATOM 692 O O . THR A 1 87 ? -13.086 11.297 8.855 1.00 67.19 87 THR A O 1
ATOM 695 N N . PRO A 1 88 ? -12.699 9.508 10.149 1.00 67.62 88 PRO A N 1
ATOM 696 C CA . PRO A 1 88 ? -13.459 10.039 11.274 1.00 67.62 88 PRO A CA 1
ATOM 697 C C . PRO A 1 88 ? -12.664 11.141 11.988 1.00 67.62 88 PRO A C 1
ATOM 699 O O . PRO A 1 88 ? -11.595 10.874 12.540 1.00 67.62 88 PRO A O 1
ATOM 702 N N . ASN A 1 89 ? -13.216 12.355 12.041 1.00 55.44 89 ASN A N 1
ATOM 703 C CA . ASN A 1 89 ? -12.711 13.458 12.861 1.00 55.44 89 ASN A CA 1
ATOM 704 C C . ASN A 1 89 ? -13.491 13.483 14.188 1.00 55.44 89 ASN A C 1
ATOM 706 O O . ASN A 1 89 ? -14.597 14.009 14.246 1.00 55.44 89 ASN A O 1
ATOM 710 N N . GLY A 1 90 ? -12.953 12.870 15.244 1.00 56.09 90 GLY A N 1
ATOM 711 C CA . GLY A 1 90 ? -13.593 12.783 16.567 1.00 56.09 90 GLY A CA 1
ATOM 712 C C . GLY A 1 90 ? -12.568 12.530 17.674 1.00 56.09 90 GLY A C 1
ATOM 713 O O . GLY A 1 90 ? -11.379 12.491 17.379 1.00 56.09 90 GLY A O 1
ATOM 714 N N . LYS A 1 91 ? -12.991 12.393 18.937 1.00 52.44 91 LYS A N 1
ATOM 715 C CA . LYS A 1 91 ? -12.089 12.138 20.088 1.00 52.44 91 LYS A CA 1
ATOM 716 C C . LYS A 1 91 ? -12.641 11.107 21.093 1.00 52.44 91 LYS A C 1
ATOM 718 O O . LYS A 1 91 ? -12.186 11.053 22.232 1.00 52.44 91 LYS A O 1
ATOM 723 N N . ASP A 1 92 ? -13.629 10.306 20.698 1.00 58.69 92 ASP A N 1
ATOM 724 C CA . ASP A 1 92 ? -14.454 9.468 21.579 1.00 58.69 92 ASP A CA 1
ATOM 725 C C . ASP A 1 92 ? -14.513 7.978 21.160 1.00 58.69 92 ASP A C 1
ATOM 727 O O . ASP A 1 92 ? -13.858 7.507 20.231 1.00 58.69 92 ASP A O 1
ATOM 731 N N . ASN A 1 93 ? -15.290 7.173 21.884 1.00 55.94 93 ASN A N 1
ATOM 732 C CA . ASN A 1 93 ? -15.538 5.757 21.579 1.00 55.94 93 ASN A CA 1
ATOM 733 C C . ASN A 1 93 ? -16.220 5.535 20.209 1.00 55.94 93 ASN A C 1
ATOM 735 O O . ASN A 1 93 ? -15.960 4.512 19.564 1.00 55.94 93 ASN A O 1
ATOM 739 N N . VAL A 1 94 ? -17.019 6.500 19.739 1.00 60.69 94 VAL A N 1
ATOM 740 C CA . VAL A 1 94 ? -17.576 6.544 18.379 1.00 60.69 94 VAL A CA 1
ATOM 741 C C . VAL A 1 94 ? -16.441 6.603 17.359 1.00 60.69 94 VAL A C 1
ATOM 743 O O . VAL A 1 94 ? -16.453 5.834 16.396 1.00 60.69 94 VAL A O 1
ATOM 746 N N . GLN A 1 95 ? -15.391 7.390 17.622 1.00 73.62 95 GLN A N 1
ATOM 747 C CA . GLN A 1 95 ? -14.182 7.402 16.797 1.00 73.62 95 GLN A CA 1
ATOM 748 C C . GLN A 1 95 ? -13.513 6.024 16.721 1.00 73.62 95 GLN A C 1
ATOM 750 O O . GLN A 1 95 ? -13.097 5.619 15.641 1.00 73.62 95 GLN A O 1
ATOM 755 N N . ARG A 1 96 ? -13.437 5.250 17.815 1.00 73.31 96 ARG A N 1
ATOM 756 C CA . ARG A 1 96 ? -12.816 3.908 17.784 1.00 73.31 96 ARG A CA 1
ATOM 757 C C . ARG A 1 96 ? -13.575 2.948 16.870 1.00 73.31 96 ARG A C 1
ATOM 759 O O . ARG A 1 96 ? -12.950 2.233 16.087 1.00 73.31 96 ARG A O 1
ATOM 766 N N . MET A 1 97 ? -14.904 2.907 16.967 1.00 75.94 97 MET A N 1
ATOM 767 C CA . MET A 1 97 ? -15.714 2.068 16.075 1.00 75.94 97 MET A CA 1
ATOM 768 C C . MET A 1 97 ? -15.638 2.563 14.632 1.00 75.94 97 MET A C 1
ATOM 770 O O . MET A 1 97 ? -15.467 1.756 13.720 1.00 75.94 97 MET A O 1
ATOM 774 N N . ALA A 1 98 ? -15.671 3.879 14.427 1.00 83.19 98 ALA A N 1
ATOM 775 C CA . ALA A 1 98 ? -15.511 4.479 13.111 1.00 83.19 98 ALA A CA 1
ATOM 776 C C . ALA A 1 98 ? -14.143 4.143 12.489 1.00 83.19 98 ALA A C 1
ATOM 778 O O . ALA A 1 98 ? -14.087 3.760 11.326 1.00 83.19 98 ALA A O 1
ATOM 779 N N . LEU A 1 99 ? -13.051 4.177 13.262 1.00 85.94 99 LEU A N 1
ATOM 780 C CA . LEU A 1 99 ? -11.711 3.786 12.809 1.00 85.94 99 LEU A CA 1
ATOM 781 C C . LEU A 1 99 ? -11.643 2.307 12.420 1.00 85.94 99 LEU A C 1
ATOM 783 O O . LEU A 1 99 ? -11.100 1.984 11.366 1.00 85.94 99 LEU A O 1
ATOM 787 N N . ARG A 1 100 ? -12.233 1.407 13.222 1.00 87.31 100 ARG A N 1
ATOM 788 C CA . ARG A 1 100 ? -12.333 -0.024 12.869 1.00 87.31 100 ARG A CA 1
ATOM 789 C C . ARG A 1 100 ? -13.057 -0.211 11.539 1.00 87.31 100 ARG A C 1
ATOM 791 O O . ARG A 1 100 ? -12.575 -0.942 10.680 1.00 87.31 100 ARG A O 1
ATOM 798 N N . LEU A 1 101 ? -14.182 0.477 11.354 1.00 88.19 101 LEU A N 1
ATOM 799 C CA . LEU A 1 101 ? -14.958 0.419 10.116 1.00 88.19 101 LEU A CA 1
ATOM 800 C C . LEU A 1 101 ? -14.181 0.978 8.920 1.00 88.19 101 LEU A C 1
ATOM 802 O O . LEU A 1 101 ? -14.238 0.392 7.844 1.00 88.19 101 LEU A O 1
ATOM 806 N N . VAL A 1 102 ? -13.440 2.073 9.093 1.00 90.50 102 VAL A N 1
ATOM 807 C CA . VAL A 1 102 ? -12.617 2.662 8.026 1.00 90.50 102 VAL A CA 1
ATOM 808 C C . VAL A 1 102 ? -11.481 1.728 7.623 1.00 90.50 102 VAL A C 1
ATOM 810 O O . VAL A 1 102 ? -11.308 1.485 6.433 1.00 90.50 102 VAL A O 1
ATOM 813 N N . VAL A 1 103 ? -10.767 1.132 8.584 1.00 90.62 103 VAL A N 1
ATOM 814 C CA . VAL A 1 103 ? -9.725 0.131 8.298 1.00 90.62 103 VAL A CA 1
ATOM 815 C C . VAL A 1 103 ? -10.304 -1.056 7.536 1.00 90.62 103 VAL A C 1
ATOM 817 O O . VAL A 1 103 ? -9.756 -1.443 6.510 1.00 90.62 103 VAL A O 1
ATOM 820 N N . LEU A 1 104 ? -11.441 -1.600 7.979 1.00 90.31 104 LEU A N 1
ATOM 821 C CA . LEU A 1 104 ? -12.100 -2.707 7.282 1.00 90.31 104 LEU A CA 1
ATOM 822 C C . LEU A 1 104 ? -12.513 -2.324 5.856 1.00 90.31 104 LEU A C 1
ATOM 824 O O . LEU A 1 104 ? -12.281 -3.096 4.931 1.00 90.31 104 LEU A O 1
ATOM 828 N N . LYS A 1 105 ? -13.083 -1.129 5.660 1.00 91.62 105 LYS A N 1
ATOM 829 C CA . LYS A 1 105 ? -13.466 -0.635 4.331 1.00 91.62 105 LYS A CA 1
ATOM 830 C C . LYS A 1 105 ? -12.260 -0.482 3.409 1.00 91.62 105 LYS A C 1
ATOM 832 O O . LYS A 1 105 ? -12.348 -0.905 2.264 1.00 91.62 105 LYS A O 1
ATOM 837 N N . LEU A 1 106 ? -11.148 0.070 3.899 1.00 92.69 106 LEU A N 1
ATOM 838 C CA . LEU A 1 106 ? -9.913 0.205 3.122 1.00 92.69 106 LEU A CA 1
ATOM 839 C C . LEU A 1 106 ? -9.336 -1.168 2.760 1.00 92.69 106 LEU A C 1
ATOM 841 O O . LEU A 1 106 ? -9.091 -1.428 1.587 1.00 92.69 106 LEU A O 1
ATOM 845 N N . LEU A 1 107 ? -9.200 -2.077 3.730 1.00 91.69 107 LEU A N 1
ATOM 846 C CA . LEU A 1 107 ? -8.688 -3.431 3.485 1.00 91.69 107 LEU A CA 1
ATOM 847 C C . LEU A 1 107 ? -9.546 -4.202 2.470 1.00 91.69 107 LEU A C 1
ATOM 849 O O . LEU A 1 107 ? -9.013 -4.900 1.613 1.00 91.69 107 LEU A O 1
ATOM 853 N N . VAL A 1 108 ? -10.873 -4.063 2.538 1.00 92.75 108 VAL A N 1
ATOM 854 C CA . VAL A 1 108 ? -11.785 -4.684 1.567 1.00 92.75 108 VAL A CA 1
ATOM 855 C C . VAL A 1 108 ? -11.683 -4.013 0.198 1.00 92.75 108 VAL A C 1
ATOM 857 O O . VAL A 1 108 ? -11.601 -4.722 -0.799 1.00 92.75 108 VAL A O 1
ATOM 860 N N . ALA A 1 109 ? -11.638 -2.680 0.134 1.00 94.75 109 ALA A N 1
ATOM 861 C CA . ALA A 1 109 ? -11.514 -1.939 -1.123 1.00 94.75 109 ALA A CA 1
ATOM 862 C C . ALA A 1 109 ? -10.197 -2.227 -1.861 1.00 94.75 109 ALA A C 1
ATOM 864 O O . ALA A 1 109 ? -10.130 -2.079 -3.078 1.00 94.75 109 ALA A O 1
ATOM 865 N N . TRP A 1 110 ? -9.155 -2.639 -1.138 1.00 95.31 110 TRP A N 1
ATOM 866 C CA . TRP A 1 110 ? -7.871 -3.032 -1.711 1.00 95.31 110 TRP A CA 1
ATOM 867 C C . TRP A 1 110 ? -7.779 -4.512 -2.085 1.00 95.31 110 TRP A C 1
ATOM 869 O O . TRP A 1 110 ? -6.825 -4.887 -2.753 1.00 95.31 110 TRP A O 1
ATOM 879 N N . ARG A 1 111 ? -8.769 -5.349 -1.751 1.00 93.19 111 ARG A N 1
ATOM 880 C CA . ARG A 1 111 ? -8.729 -6.790 -2.046 1.00 93.19 111 ARG A CA 1
ATOM 881 C C . ARG A 1 111 ? -8.445 -7.093 -3.519 1.00 93.19 111 ARG A C 1
ATOM 883 O O . ARG A 1 111 ? -7.539 -7.870 -3.798 1.00 93.19 111 ARG A O 1
ATOM 890 N N . ASP A 1 112 ? -9.204 -6.488 -4.428 1.00 93.62 112 ASP A N 1
ATOM 891 C CA . ASP A 1 112 ? -9.069 -6.765 -5.862 1.00 93.62 112 ASP A CA 1
ATOM 892 C C . ASP A 1 112 ? -7.865 -6.025 -6.479 1.00 93.62 112 ASP A C 1
ATOM 894 O O . ASP A 1 112 ? -7.066 -6.668 -7.164 1.00 93.62 112 ASP A O 1
ATOM 898 N N . PRO A 1 113 ? -7.631 -4.724 -6.188 1.00 95.06 113 PRO A N 1
ATOM 899 C CA . PRO A 1 113 ? -6.452 -4.015 -6.696 1.00 95.06 113 PRO A CA 1
ATOM 900 C C . PRO A 1 113 ? -5.106 -4.598 -6.235 1.00 95.06 113 PRO A C 1
ATOM 902 O O . PRO A 1 113 ? -4.098 -4.410 -6.914 1.00 95.06 113 PRO A O 1
ATOM 905 N N . LEU A 1 114 ? -5.069 -5.323 -5.109 1.00 94.69 114 LEU A N 1
ATOM 906 C CA . LEU A 1 114 ? -3.851 -5.970 -4.610 1.00 94.69 114 LEU A CA 1
ATOM 907 C C . LEU A 1 114 ? -3.285 -7.016 -5.575 1.00 94.69 114 LEU A C 1
ATOM 909 O O . LEU A 1 114 ? -2.072 -7.209 -5.597 1.00 94.69 114 LEU A O 1
ATOM 913 N N . HIS A 1 115 ? -4.126 -7.675 -6.376 1.00 93.19 115 HIS A N 1
ATOM 914 C CA . HIS A 1 115 ? -3.640 -8.627 -7.376 1.00 93.19 115 HIS A CA 1
ATOM 915 C C . HIS A 1 115 ? -2.795 -7.924 -8.444 1.00 93.19 115 HIS A C 1
ATOM 917 O O . HIS A 1 115 ? -1.710 -8.385 -8.794 1.00 93.19 115 HIS A O 1
ATOM 923 N N . GLU A 1 116 ? -3.276 -6.782 -8.934 1.00 93.69 116 GLU A N 1
ATOM 924 C CA . GLU A 1 116 ? -2.559 -6.002 -9.940 1.00 93.69 116 GLU A CA 1
ATOM 925 C C . GLU A 1 116 ? -1.296 -5.367 -9.356 1.00 93.69 116 GLU A C 1
ATOM 927 O O . GLU A 1 116 ? -0.233 -5.428 -9.969 1.00 93.69 116 GLU A O 1
ATOM 932 N N . LEU A 1 117 ? -1.376 -4.854 -8.124 1.00 94.19 117 LEU A N 1
ATOM 933 C CA . LEU A 1 117 ? -0.205 -4.342 -7.416 1.00 94.19 117 LEU A CA 1
ATOM 934 C C . LEU A 1 117 ? 0.878 -5.420 -7.276 1.00 94.19 117 LEU A C 1
ATOM 936 O O . LEU A 1 117 ? 2.046 -5.157 -7.548 1.00 94.19 117 LEU A O 1
ATOM 940 N N . HIS A 1 118 ? 0.496 -6.639 -6.889 1.00 93.88 118 HIS A N 1
ATOM 941 C CA . HIS A 1 118 ? 1.428 -7.755 -6.768 1.00 93.88 118 HIS A CA 1
ATOM 942 C C . HIS A 1 118 ? 2.132 -8.046 -8.098 1.00 93.88 118 HIS A C 1
ATOM 944 O O . HIS A 1 118 ? 3.361 -8.095 -8.136 1.00 93.88 118 HIS A O 1
ATOM 950 N N . ARG A 1 119 ? 1.368 -8.141 -9.193 1.00 92.69 119 ARG A N 1
ATOM 951 C CA . ARG A 1 119 ? 1.902 -8.364 -10.542 1.00 92.69 119 ARG A CA 1
ATOM 952 C C . ARG A 1 119 ? 2.926 -7.295 -10.940 1.00 92.69 119 ARG A C 1
ATOM 954 O O . ARG A 1 119 ? 3.954 -7.619 -11.534 1.00 92.69 119 ARG A O 1
ATOM 961 N N . LEU A 1 120 ? 2.657 -6.027 -10.624 1.00 91.81 120 LEU A N 1
ATOM 962 C CA . LEU A 1 120 ? 3.572 -4.918 -10.914 1.00 91.81 120 LEU A CA 1
ATOM 963 C C . LEU A 1 120 ? 4.866 -4.999 -10.101 1.00 91.81 120 LEU A C 1
ATOM 965 O O . LEU A 1 120 ? 5.947 -4.810 -10.660 1.00 91.81 120 LEU A O 1
ATOM 969 N N . LEU A 1 121 ? 4.773 -5.308 -8.805 1.00 92.44 121 LEU A N 1
ATOM 970 C CA . LEU A 1 121 ? 5.942 -5.453 -7.933 1.00 92.44 121 LEU A CA 1
ATOM 971 C C . LEU A 1 121 ? 6.824 -6.638 -8.358 1.00 92.44 121 LEU A C 1
ATOM 973 O O . LEU A 1 121 ? 8.041 -6.485 -8.457 1.00 92.44 121 LEU A O 1
ATOM 977 N N . GLU A 1 122 ? 6.223 -7.787 -8.684 1.00 92.12 122 GLU A N 1
ATOM 978 C CA . GLU A 1 122 ? 6.949 -8.953 -9.211 1.00 92.12 122 GLU A CA 1
ATOM 979 C C . GLU A 1 122 ? 7.655 -8.625 -10.533 1.00 92.12 122 GLU A C 1
ATOM 981 O O . GLU A 1 122 ? 8.838 -8.931 -10.719 1.00 92.12 122 GLU A O 1
ATOM 986 N N . MET A 1 123 ? 6.948 -7.961 -11.455 1.00 87.50 123 MET A N 1
ATOM 987 C CA . MET A 1 123 ? 7.517 -7.559 -12.739 1.00 87.50 123 MET A CA 1
ATOM 988 C C . MET A 1 123 ? 8.692 -6.598 -12.538 1.00 87.50 123 MET A C 1
ATOM 990 O O . MET A 1 123 ? 9.749 -6.798 -13.138 1.00 87.50 123 MET A O 1
ATOM 994 N N . SER A 1 124 ? 8.551 -5.608 -11.655 1.00 87.62 124 SER A N 1
ATOM 995 C CA . SER A 1 124 ? 9.633 -4.682 -11.312 1.00 87.62 124 SER A CA 1
ATOM 996 C C . SER A 1 124 ? 10.874 -5.418 -10.800 1.00 87.62 124 SER A C 1
ATOM 998 O O . SER A 1 124 ? 11.976 -5.206 -11.312 1.00 87.62 124 SER A O 1
ATOM 1000 N N . GLU A 1 125 ? 10.708 -6.367 -9.874 1.00 88.88 125 GLU A N 1
ATOM 1001 C CA . GLU A 1 125 ? 11.825 -7.156 -9.352 1.00 88.88 125 GLU A CA 1
ATOM 1002 C C . GLU A 1 125 ? 12.537 -7.939 -10.468 1.00 88.88 125 GLU A C 1
ATOM 1004 O O . GLU A 1 125 ? 13.773 -7.974 -10.535 1.00 88.88 125 GLU A O 1
ATOM 1009 N N . THR A 1 126 ? 11.773 -8.551 -11.378 1.00 88.31 126 THR A N 1
ATOM 1010 C CA . THR A 1 126 ? 12.344 -9.307 -12.502 1.00 88.31 126 THR A CA 1
ATOM 1011 C C . THR A 1 126 ? 13.108 -8.405 -13.476 1.00 88.31 126 THR A C 1
ATOM 1013 O O . THR A 1 126 ? 14.229 -8.740 -13.869 1.00 88.31 126 THR A O 1
ATOM 1016 N N . VAL A 1 127 ? 12.566 -7.227 -13.804 1.00 86.25 127 VAL A N 1
ATOM 1017 C CA . VAL A 1 127 ? 13.212 -6.227 -14.667 1.00 86.25 127 VAL A CA 1
ATOM 1018 C C . VAL A 1 127 ? 14.481 -5.686 -14.014 1.00 86.25 127 VAL A C 1
ATOM 1020 O O . VAL A 1 127 ? 15.509 -5.553 -14.681 1.00 86.25 127 VAL A O 1
ATOM 1023 N N . HIS A 1 128 ? 14.455 -5.435 -12.707 1.00 84.81 128 HIS A N 1
ATOM 1024 C CA . HIS A 1 128 ? 15.616 -4.971 -11.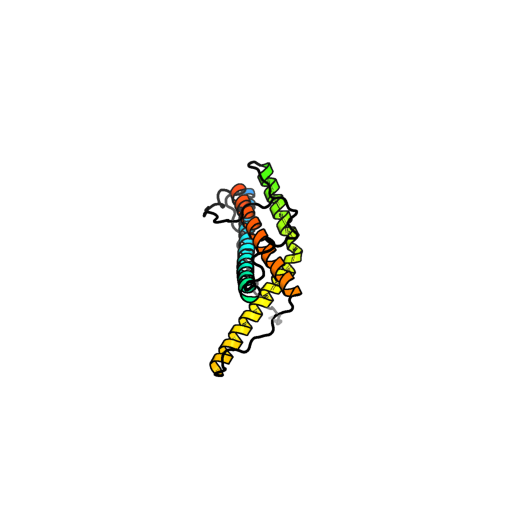957 1.00 84.81 128 HIS A CA 1
ATOM 1025 C C . HIS A 1 128 ? 16.749 -6.014 -11.960 1.00 84.81 128 HIS A C 1
ATOM 1027 O O . HIS A 1 128 ? 17.916 -5.682 -12.192 1.00 84.81 128 HIS A O 1
ATOM 1033 N N . LYS A 1 129 ? 16.419 -7.302 -11.775 1.00 90.06 129 LYS A N 1
ATOM 1034 C CA . LYS A 1 129 ? 17.382 -8.413 -11.906 1.00 90.06 129 LYS A CA 1
ATOM 1035 C C . LYS A 1 129 ? 17.961 -8.499 -13.320 1.00 90.06 129 LYS A C 1
ATOM 1037 O O . LYS A 1 129 ? 19.175 -8.658 -13.464 1.00 90.06 129 LYS A O 1
ATOM 1042 N N . LEU A 1 130 ? 17.120 -8.364 -14.348 1.00 89.75 130 LEU A N 1
ATOM 1043 C CA . LEU A 1 130 ? 17.553 -8.378 -15.745 1.00 89.75 130 LEU A CA 1
ATOM 1044 C C . LEU A 1 130 ? 18.508 -7.218 -16.048 1.00 89.75 130 LEU A C 1
ATOM 1046 O O . LEU A 1 130 ? 19.578 -7.452 -16.604 1.00 89.75 130 LEU A O 1
ATOM 1050 N N . ARG A 1 131 ? 18.167 -5.992 -15.630 1.00 84.56 131 ARG A N 1
ATOM 1051 C CA . ARG A 1 131 ? 19.009 -4.800 -15.814 1.00 84.56 131 ARG A CA 1
ATOM 1052 C C . ARG A 1 131 ? 20.404 -5.003 -15.224 1.00 84.56 131 ARG A C 1
ATOM 1054 O O . ARG A 1 131 ? 21.385 -4.817 -15.935 1.00 84.56 131 ARG A O 1
ATOM 1061 N N . LYS A 1 132 ? 20.497 -5.491 -13.982 1.00 87.62 132 LYS A N 1
ATOM 1062 C CA . LYS A 1 132 ? 21.785 -5.833 -13.347 1.00 87.62 132 LYS A CA 1
ATOM 1063 C C . LYS A 1 132 ? 22.577 -6.874 -14.142 1.00 87.62 132 LYS A C 1
ATOM 1065 O O . LYS A 1 132 ? 23.803 -6.816 -14.198 1.00 87.62 132 LYS A O 1
ATOM 1070 N N . GLY A 1 133 ? 21.894 -7.854 -14.738 1.00 90.38 133 GLY A N 1
ATOM 1071 C CA . GLY A 1 133 ? 22.516 -8.832 -15.632 1.00 90.38 133 GLY A CA 1
ATOM 1072 C C . GLY A 1 133 ? 23.094 -8.184 -16.892 1.00 90.38 133 GLY A C 1
ATOM 1073 O O . GLY A 1 133 ? 24.243 -8.447 -17.239 1.00 90.38 133 GLY A O 1
ATOM 1074 N N . VAL A 1 134 ? 22.326 -7.298 -17.532 1.00 88.06 134 VAL A N 1
ATOM 1075 C CA . VAL A 1 134 ? 22.746 -6.545 -18.723 1.00 88.06 134 VAL A CA 1
ATOM 1076 C C . VAL A 1 134 ? 23.936 -5.635 -18.416 1.00 88.06 134 VAL A C 1
ATOM 1078 O O . VAL A 1 134 ? 24.909 -5.659 -19.161 1.00 88.06 134 VAL A O 1
ATOM 1081 N N . GLU A 1 135 ? 23.915 -4.901 -17.303 1.00 85.88 135 GLU A N 1
ATOM 1082 C CA . GLU A 1 135 ? 25.019 -4.028 -16.873 1.00 85.88 135 GLU A CA 1
ATOM 1083 C C . GLU A 1 135 ? 26.339 -4.803 -16.724 1.00 85.88 135 GLU A C 1
ATOM 1085 O O . GLU A 1 135 ? 27.368 -4.377 -17.247 1.00 85.88 135 GLU A O 1
ATOM 1090 N N . ARG A 1 136 ? 26.304 -5.994 -16.108 1.00 89.06 136 ARG A N 1
ATOM 1091 C CA . ARG A 1 136 ? 27.484 -6.873 -15.993 1.00 89.06 136 ARG A CA 1
ATOM 1092 C C . ARG A 1 136 ? 27.989 -7.362 -17.346 1.00 89.06 136 ARG A C 1
ATOM 1094 O O . ARG A 1 136 ? 29.194 -7.505 -17.535 1.00 89.06 136 ARG A O 1
ATOM 1101 N N . VAL A 1 137 ? 27.090 -7.652 -18.288 1.00 89.25 137 VAL A N 1
ATOM 1102 C CA . VAL A 1 137 ? 27.483 -8.031 -19.653 1.00 89.25 137 VAL A CA 1
ATOM 1103 C C . VAL A 1 137 ? 28.119 -6.838 -20.363 1.00 89.25 137 VAL A C 1
ATOM 1105 O O . VAL A 1 137 ? 29.186 -6.985 -20.948 1.00 89.25 137 VAL A O 1
ATOM 1108 N N . MET A 1 138 ? 27.520 -5.650 -20.272 1.00 80.94 138 MET A N 1
ATOM 1109 C CA . MET A 1 138 ? 28.056 -4.430 -20.881 1.00 80.94 138 MET A CA 1
ATOM 1110 C C . MET A 1 138 ? 29.455 -4.086 -20.356 1.00 80.94 138 MET A C 1
ATOM 1112 O O . MET A 1 138 ? 30.328 -3.750 -21.157 1.00 80.94 138 MET A O 1
ATOM 1116 N N . GLU A 1 139 ? 29.698 -4.251 -19.050 1.00 82.88 139 GLU A N 1
ATOM 1117 C CA . GLU A 1 139 ? 31.022 -4.100 -18.427 1.00 82.88 139 GLU A CA 1
ATOM 1118 C C . GLU A 1 139 ? 32.057 -5.060 -19.041 1.00 82.88 139 GLU A C 1
ATOM 1120 O O . GLU A 1 139 ? 33.203 -4.686 -19.286 1.00 82.88 139 GLU A O 1
ATOM 1125 N N . LYS A 1 140 ? 31.653 -6.298 -19.352 1.00 80.88 140 LYS A N 1
ATOM 1126 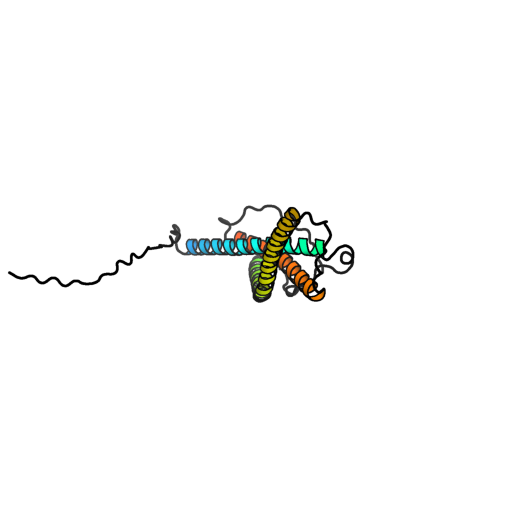C CA . LYS A 1 140 ? 32.532 -7.299 -19.977 1.00 80.88 140 LYS A CA 1
ATOM 1127 C C . LYS A 1 140 ? 32.762 -7.067 -21.467 1.00 80.88 140 LYS A C 1
ATOM 1129 O O . LYS A 1 140 ? 33.789 -7.506 -21.979 1.00 80.88 140 LYS A O 1
ATOM 1134 N N . VAL A 1 141 ? 31.843 -6.391 -22.156 1.00 78.88 141 VAL A N 1
ATOM 1135 C CA . VAL A 1 141 ? 31.878 -6.231 -23.621 1.00 78.88 141 VAL A CA 1
ATOM 1136 C C . VAL A 1 141 ? 32.478 -4.881 -24.062 1.00 78.88 141 VAL A C 1
ATOM 1138 O O . VAL A 1 141 ? 32.638 -4.665 -25.255 1.00 78.88 141 VAL A O 1
ATOM 1141 N N . HIS A 1 142 ? 32.902 -3.990 -23.150 1.00 68.44 142 HIS A N 1
ATOM 1142 C CA . HIS A 1 142 ? 33.425 -2.651 -23.507 1.00 68.44 142 HIS A CA 1
ATOM 1143 C C . HIS A 1 142 ? 32.505 -1.909 -24.503 1.00 68.44 142 HIS A C 1
ATOM 1145 O O . HIS A 1 142 ? 32.956 -1.316 -25.485 1.00 68.44 142 HIS A O 1
ATOM 1151 N N . LEU A 1 143 ? 31.190 -1.957 -24.270 1.00 59.81 143 LEU A N 1
ATOM 1152 C CA . LEU A 1 143 ? 30.230 -1.229 -25.100 1.00 59.81 143 LEU A CA 1
ATOM 1153 C C . LEU A 1 143 ? 30.169 0.252 -24.693 1.00 59.81 143 LEU A C 1
ATOM 1155 O O . LEU A 1 143 ? 30.175 0.551 -23.496 1.00 59.81 143 LEU A O 1
ATOM 1159 N N . PRO A 1 144 ? 30.065 1.186 -25.656 1.00 58.03 144 PRO A N 1
ATOM 1160 C CA . PRO A 1 144 ? 29.867 2.594 -25.345 1.00 58.03 144 PRO A CA 1
ATOM 1161 C C . PRO A 1 144 ? 28.502 2.812 -24.659 1.00 58.03 144 PRO A C 1
ATOM 1163 O O . PRO A 1 144 ? 27.506 2.189 -25.044 1.00 58.03 144 PRO A O 1
ATOM 1166 N N . PRO A 1 145 ? 28.424 3.695 -23.647 1.00 51.91 145 PRO A N 1
ATOM 1167 C CA . PRO A 1 145 ? 27.191 3.955 -22.913 1.00 51.91 145 PRO A CA 1
ATOM 1168 C C . PRO A 1 145 ? 26.230 4.777 -23.783 1.00 51.91 145 PRO A C 1
ATOM 1170 O O . PRO A 1 145 ? 26.570 5.881 -24.200 1.00 51.91 145 PRO A O 1
ATOM 1173 N N . GLY A 1 146 ? 25.029 4.257 -24.067 1.00 54.69 146 GLY A N 1
ATOM 1174 C CA . GLY A 1 146 ? 24.015 5.045 -24.785 1.00 54.69 146 GLY A CA 1
ATOM 1175 C C . GLY A 1 146 ? 22.879 4.308 -25.495 1.00 54.69 146 GLY A C 1
ATOM 1176 O O . GLY A 1 146 ? 22.037 4.974 -26.089 1.00 54.69 146 GLY A O 1
ATOM 1177 N N . ALA A 1 147 ? 22.799 2.974 -25.456 1.00 48.97 147 ALA A N 1
ATOM 1178 C CA . ALA A 1 147 ? 21.654 2.265 -26.033 1.00 48.97 147 ALA A CA 1
ATOM 1179 C C . ALA A 1 147 ? 20.414 2.428 -25.131 1.00 48.97 147 ALA A C 1
ATOM 1181 O O . ALA A 1 147 ? 20.220 1.683 -24.171 1.00 48.97 147 ALA A O 1
ATOM 1182 N N . SER A 1 148 ? 19.594 3.440 -25.408 1.00 54.22 148 SER A N 1
ATOM 1183 C CA . SER A 1 148 ? 18.318 3.667 -24.732 1.00 54.22 148 SER A CA 1
ATOM 1184 C C . SER A 1 148 ? 17.294 2.592 -25.119 1.00 54.22 148 SER A C 1
ATOM 1186 O O . SER A 1 148 ? 17.044 2.325 -26.294 1.00 54.22 148 SER A O 1
ATOM 1188 N N . LEU A 1 149 ? 16.709 1.957 -24.101 1.00 49.97 149 LEU A N 1
ATOM 1189 C CA . LEU A 1 149 ? 15.642 0.960 -24.226 1.00 49.97 149 LEU A CA 1
ATOM 1190 C C . LEU A 1 149 ? 14.289 1.659 -24.498 1.00 49.97 149 LEU A C 1
ATOM 1192 O O . LEU A 1 149 ? 14.088 2.769 -23.995 1.00 49.97 149 LEU A O 1
ATOM 1196 N N . PRO A 1 150 ? 13.349 1.050 -25.253 1.00 49.97 150 PRO A N 1
ATOM 1197 C CA . PRO A 1 150 ? 12.080 1.689 -25.592 1.00 49.97 150 PRO A CA 1
ATOM 1198 C C . PRO A 1 150 ? 11.256 2.051 -24.353 1.00 49.97 150 PRO A C 1
ATOM 1200 O O . PRO A 1 150 ? 11.034 1.222 -23.471 1.00 49.97 150 PRO A O 1
ATOM 1203 N N . THR A 1 151 ? 10.766 3.289 -24.319 1.00 52.88 151 THR A N 1
ATOM 1204 C CA . THR A 1 151 ? 9.804 3.785 -23.331 1.00 52.88 151 THR A CA 1
ATOM 120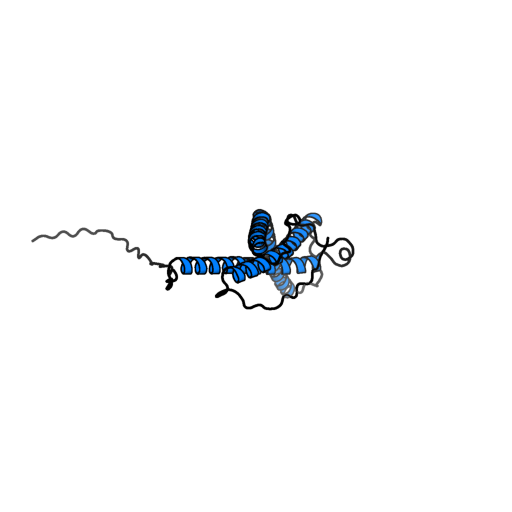5 C C . THR A 1 151 ? 8.481 3.023 -23.459 1.00 52.88 151 THR A C 1
AT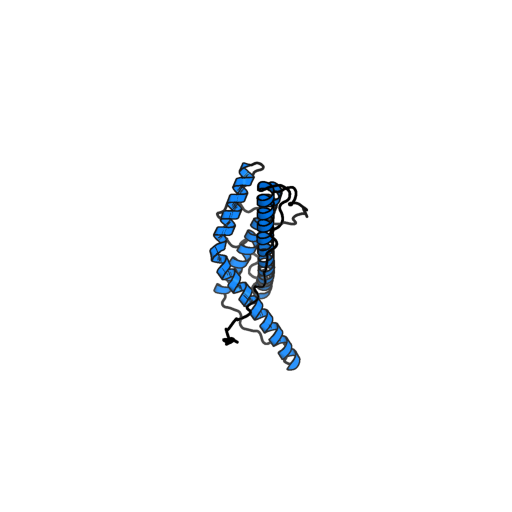OM 1207 O O . THR A 1 151 ? 7.926 2.907 -24.554 1.00 52.88 151 THR A O 1
ATOM 1210 N N . ALA A 1 152 ? 7.979 2.490 -22.342 1.00 52.44 152 ALA A N 1
ATOM 1211 C CA . ALA A 1 152 ? 6.703 1.784 -22.271 1.00 52.44 152 ALA A CA 1
ATOM 1212 C C . ALA A 1 152 ? 5.517 2.661 -22.726 1.00 52.44 152 ALA A C 1
ATOM 1214 O O . ALA A 1 152 ? 5.556 3.891 -22.652 1.00 52.44 152 ALA A O 1
ATOM 1215 N N . ARG A 1 153 ? 4.453 2.004 -23.205 1.00 53.75 153 ARG A N 1
ATOM 1216 C CA . ARG A 1 153 ? 3.219 2.620 -23.719 1.00 53.75 153 ARG A CA 1
ATOM 1217 C C . ARG A 1 153 ? 2.594 3.534 -22.653 1.00 53.75 153 ARG A C 1
ATOM 1219 O O . ARG A 1 153 ? 2.298 3.098 -21.546 1.00 53.75 153 ARG A O 1
ATOM 1226 N N . SER A 1 154 ? 2.373 4.801 -23.002 1.00 63.00 154 SER A N 1
ATOM 1227 C CA . SER A 1 154 ? 2.051 5.896 -22.069 1.00 63.00 154 SER A CA 1
ATOM 1228 C C . SER A 1 154 ? 0.785 5.710 -21.218 1.00 63.00 154 SER A C 1
ATOM 1230 O O . SER A 1 154 ? 0.690 6.299 -20.144 1.00 63.00 154 SER A O 1
ATOM 1232 N N . GLN A 1 155 ? -0.189 4.915 -21.670 1.00 63.28 155 GLN A N 1
ATOM 1233 C CA . GLN A 1 155 ? -1.473 4.751 -20.978 1.00 63.28 155 GLN A CA 1
ATOM 1234 C C . GLN A 1 155 ? -1.436 3.701 -19.856 1.00 63.28 155 GLN A C 1
ATOM 1236 O O . GLN A 1 155 ? -1.994 3.942 -18.788 1.00 63.28 155 GLN A O 1
ATOM 1241 N N . GLU A 1 156 ? -0.763 2.568 -20.075 1.00 71.44 156 GLU A N 1
ATOM 1242 C CA . GLU A 1 156 ? -0.561 1.527 -19.050 1.00 71.44 156 GLU A CA 1
ATOM 1243 C C . GLU A 1 156 ? 0.309 2.080 -17.913 1.00 71.44 156 GLU A C 1
ATOM 1245 O O . GLU A 1 156 ? -0.066 2.014 -16.747 1.00 71.44 156 GLU A O 1
ATOM 1250 N N . ALA A 1 157 ? 1.377 2.790 -18.283 1.00 76.38 157 ALA A N 1
ATOM 1251 C CA . ALA A 1 157 ? 2.257 3.526 -17.383 1.00 76.38 157 ALA A CA 1
ATOM 1252 C C . ALA A 1 157 ? 1.485 4.470 -16.427 1.00 76.38 157 ALA A C 1
ATOM 1254 O O . ALA A 1 157 ? 1.726 4.493 -15.221 1.00 76.38 157 ALA A O 1
ATOM 1255 N N . LEU A 1 158 ? 0.513 5.231 -16.937 1.00 79.44 158 LEU A N 1
ATOM 1256 C CA . LEU A 1 158 ? -0.284 6.137 -16.104 1.00 79.44 158 LEU A CA 1
ATOM 1257 C C . LEU A 1 158 ? -1.221 5.387 -15.139 1.00 79.44 158 LEU A C 1
ATOM 1259 O O . LEU A 1 158 ? -1.436 5.846 -14.019 1.00 79.44 158 LEU A O 1
ATOM 1263 N N . SER A 1 159 ? -1.771 4.244 -15.552 1.00 84.25 159 SER A N 1
ATOM 1264 C CA . SER A 1 159 ? -2.595 3.400 -14.677 1.00 84.25 159 SER A CA 1
ATOM 1265 C C . SER A 1 159 ? -1.776 2.836 -13.514 1.00 84.25 159 SER A C 1
ATOM 1267 O O . SER A 1 159 ? -2.208 2.915 -12.363 1.00 84.25 159 SER A O 1
ATOM 1269 N N . ASP A 1 160 ? -0.574 2.337 -13.805 1.00 88.00 160 ASP A N 1
ATOM 1270 C CA . ASP A 1 160 ? 0.345 1.787 -12.806 1.00 88.00 160 ASP A CA 1
ATOM 1271 C C . ASP A 1 160 ? 0.777 2.864 -11.801 1.00 88.00 160 ASP A C 1
ATOM 1273 O O . ASP A 1 160 ? 0.751 2.638 -10.590 1.00 88.00 160 ASP A O 1
ATOM 1277 N N . TYR A 1 161 ? 1.073 4.074 -12.288 1.00 86.69 161 TYR A N 1
ATOM 1278 C CA . TYR A 1 161 ? 1.359 5.236 -11.444 1.00 86.69 161 TYR A CA 1
ATOM 1279 C C . TYR A 1 161 ? 0.209 5.551 -10.478 1.00 86.69 161 TYR A C 1
ATOM 1281 O O . TYR A 1 161 ? 0.423 5.696 -9.274 1.00 86.69 161 TYR A O 1
ATOM 1289 N N . VAL A 1 162 ? -1.028 5.621 -10.984 1.00 88.62 162 VAL A N 1
ATOM 1290 C CA . VAL A 1 162 ? -2.213 5.889 -10.154 1.00 88.62 162 VAL A CA 1
ATOM 1291 C C . VAL A 1 162 ? -2.392 4.806 -9.092 1.00 88.62 162 VAL A C 1
ATOM 1293 O O . VAL A 1 162 ? -2.647 5.134 -7.931 1.00 88.62 162 VAL A O 1
ATOM 1296 N N . LEU A 1 163 ? -2.235 3.533 -9.465 1.00 92.44 163 LEU A N 1
ATOM 1297 C CA . LEU A 1 163 ? -2.361 2.405 -8.545 1.00 92.44 163 LEU A CA 1
ATOM 1298 C C . LEU A 1 163 ? -1.326 2.482 -7.413 1.00 92.44 163 LEU A C 1
ATOM 1300 O O . LEU A 1 163 ? -1.698 2.379 -6.242 1.00 92.44 163 LEU A O 1
ATOM 1304 N N . LEU A 1 164 ? -0.056 2.726 -7.751 1.00 92.06 164 LEU A N 1
ATOM 1305 C CA . LEU A 1 164 ? 1.041 2.867 -6.789 1.00 92.06 164 LEU A CA 1
ATOM 1306 C C . LEU A 1 164 ? 0.830 4.060 -5.848 1.00 92.06 164 LEU A C 1
ATOM 1308 O O . LEU A 1 164 ? 0.937 3.912 -4.629 1.00 92.06 164 LEU A O 1
ATOM 1312 N N . CYS A 1 165 ? 0.466 5.230 -6.387 1.00 90.38 165 CYS A N 1
ATOM 1313 C CA . CYS A 1 165 ? 0.156 6.411 -5.580 1.00 90.38 165 CYS A CA 1
ATOM 1314 C C . CYS A 1 165 ? -0.976 6.142 -4.589 1.00 90.38 165 CYS A C 1
ATOM 1316 O O . CYS A 1 165 ? -0.859 6.465 -3.405 1.00 90.38 165 CYS A O 1
ATOM 1318 N N . CYS A 1 166 ? -2.071 5.550 -5.065 1.00 93.38 166 CYS A N 1
ATOM 1319 C CA . CYS A 1 166 ? -3.227 5.276 -4.228 1.00 93.38 166 CYS A CA 1
ATOM 1320 C C . CYS A 1 166 ? -2.918 4.258 -3.138 1.00 93.38 166 CYS A C 1
ATOM 1322 O O . CYS A 1 166 ? -3.332 4.452 -1.992 1.00 93.38 166 CYS A O 1
ATOM 1324 N N . PHE A 1 167 ? -2.156 3.212 -3.466 1.00 95.38 167 PHE A N 1
ATOM 1325 C CA . PHE A 1 167 ? -1.767 2.213 -2.482 1.00 95.38 167 PHE A CA 1
ATOM 1326 C C . PHE A 1 167 ? -0.899 2.826 -1.392 1.00 95.38 167 PHE A C 1
ATOM 1328 O O . PHE A 1 167 ? -1.173 2.605 -0.213 1.00 95.38 167 PHE A O 1
ATOM 1335 N N . ARG A 1 168 ? 0.095 3.645 -1.758 1.00 93.12 168 ARG A N 1
ATOM 1336 C CA . ARG A 1 168 ? 0.957 4.341 -0.794 1.00 93.12 168 ARG A CA 1
ATOM 1337 C C . ARG A 1 168 ? 0.124 5.155 0.201 1.00 93.12 168 ARG A C 1
ATOM 1339 O O . ARG A 1 168 ? 0.177 4.906 1.400 1.00 93.12 168 ARG A O 1
ATOM 1346 N N . CYS A 1 169 ? -0.750 6.032 -0.295 1.00 89.25 169 CYS A N 1
ATOM 1347 C CA . CYS A 1 169 ? -1.569 6.891 0.565 1.00 89.25 169 CYS A CA 1
ATOM 1348 C C . CYS A 1 169 ? -2.522 6.115 1.486 1.00 89.25 169 CYS A C 1
ATOM 1350 O O . CYS A 1 169 ? -2.743 6.511 2.632 1.00 89.25 169 CYS A O 1
ATOM 1352 N N . ASP A 1 170 ? -3.139 5.042 0.995 1.00 91.94 170 ASP A N 1
ATOM 1353 C CA . ASP A 1 170 ? -4.085 4.276 1.803 1.00 91.94 170 ASP A CA 1
ATOM 1354 C C . ASP A 1 170 ? -3.399 3.312 2.764 1.00 91.94 170 ASP A C 1
ATOM 1356 O O . ASP A 1 170 ? -3.888 3.123 3.879 1.00 91.94 170 ASP A O 1
ATOM 1360 N N . SER A 1 171 ? -2.260 2.738 2.380 1.00 92.88 171 SER A N 1
ATOM 1361 C CA . SER A 1 171 ? -1.467 1.901 3.277 1.00 92.88 171 SER A CA 1
ATOM 1362 C C . SER A 1 171 ? -0.907 2.716 4.443 1.00 92.88 171 SER A C 1
ATOM 1364 O O . SER A 1 171 ? -1.021 2.250 5.574 1.00 92.88 171 SER A O 1
ATOM 1366 N N . ASP A 1 172 ? -0.465 3.960 4.231 1.00 89.88 172 ASP A N 1
ATOM 1367 C CA . ASP A 1 172 ? -0.097 4.887 5.315 1.00 89.88 172 ASP A CA 1
ATOM 1368 C C . ASP A 1 172 ? -1.245 5.109 6.310 1.00 89.88 172 ASP A C 1
ATOM 1370 O O . ASP A 1 172 ? -1.084 4.977 7.532 1.00 89.88 172 ASP A O 1
ATOM 1374 N N . LYS A 1 173 ? -2.450 5.393 5.794 1.00 89.50 173 LYS A N 1
ATOM 1375 C CA . LYS A 1 173 ? -3.651 5.562 6.628 1.00 89.50 173 LYS A CA 1
ATOM 1376 C C . LYS A 1 173 ? -3.961 4.292 7.416 1.00 89.50 173 LYS A C 1
ATOM 1378 O O . LYS A 1 173 ? -4.207 4.366 8.621 1.00 89.50 173 LYS A O 1
ATOM 1383 N N . VAL A 1 174 ? -3.950 3.131 6.757 1.00 91.12 174 VAL A N 1
ATOM 1384 C CA . VAL A 1 174 ? -4.237 1.841 7.397 1.00 91.12 174 VAL A CA 1
ATOM 1385 C C . VAL A 1 174 ? -3.191 1.526 8.463 1.00 91.12 174 VAL A C 1
ATOM 1387 O O . VAL A 1 174 ? -3.582 1.157 9.567 1.00 91.12 174 VAL A O 1
ATOM 1390 N N . GLN A 1 175 ? -1.896 1.723 8.201 1.00 90.38 175 GLN A N 1
ATOM 1391 C CA . GLN A 1 175 ? -0.837 1.527 9.197 1.00 90.38 175 GLN A CA 1
ATOM 1392 C C . GLN A 1 175 ? -1.066 2.407 10.432 1.00 90.38 175 GLN A C 1
ATOM 1394 O O . GLN A 1 175 ? -1.017 1.920 11.564 1.00 90.38 175 GLN A O 1
ATOM 1399 N N . ASN A 1 176 ? -1.369 3.693 10.237 1.00 87.38 176 ASN A N 1
ATOM 1400 C CA . ASN A 1 176 ? -1.633 4.610 11.343 1.00 87.38 176 ASN A CA 1
ATOM 1401 C C . ASN A 1 176 ? -2.864 4.182 12.164 1.00 87.38 176 ASN A C 1
ATOM 1403 O O . ASN A 1 176 ? -2.821 4.116 13.394 1.00 87.38 176 ASN A O 1
ATOM 1407 N N . TYR A 1 177 ? -3.959 3.816 11.497 1.00 88.44 177 TYR A N 1
ATOM 1408 C CA . TYR A 1 177 ? -5.168 3.363 12.181 1.00 88.44 177 TYR A CA 1
ATOM 1409 C C . TYR A 1 177 ? -4.993 2.008 12.864 1.00 88.44 177 TYR A C 1
ATOM 1411 O O . TYR A 1 177 ? -5.494 1.836 13.972 1.00 88.44 177 TYR A O 1
ATOM 1419 N N . LEU A 1 178 ? -4.250 1.065 12.278 1.00 88.69 178 LEU A N 1
ATOM 1420 C CA . LEU A 1 178 ? -3.910 -0.201 12.929 1.00 88.69 178 LEU A CA 1
ATOM 1421 C C . LEU A 1 178 ? -3.093 0.036 14.203 1.00 88.69 178 LEU A C 1
ATOM 1423 O O . LEU A 1 178 ? -3.410 -0.570 15.225 1.00 88.69 178 LEU A O 1
ATOM 1427 N N . LYS A 1 179 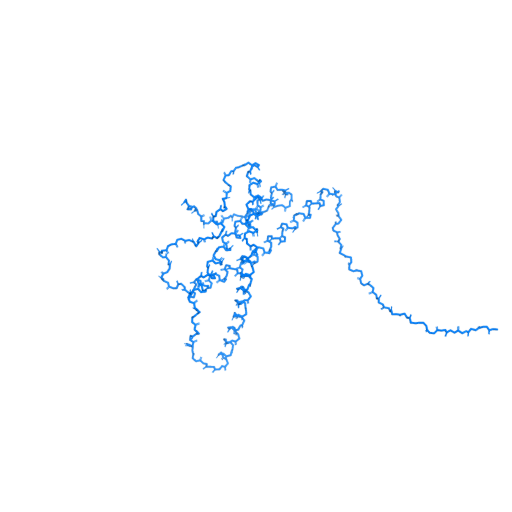? -2.123 0.963 14.189 1.00 86.75 179 LYS A N 1
ATOM 1428 C CA . LYS A 1 179 ? -1.370 1.371 15.390 1.00 86.75 179 LYS A CA 1
ATOM 1429 C C . LYS A 1 179 ? -2.302 1.929 16.469 1.00 86.75 179 LYS A C 1
ATOM 1431 O O . LYS A 1 179 ? -2.269 1.456 17.603 1.00 86.75 179 LYS A O 1
ATOM 1436 N N . ILE A 1 180 ? -3.194 2.860 16.116 1.00 85.12 180 ILE A N 1
ATOM 1437 C CA . ILE A 1 180 ? -4.181 3.432 17.052 1.00 85.12 180 ILE A CA 1
ATOM 1438 C C . ILE A 1 180 ? -5.109 2.341 17.609 1.00 85.12 180 ILE A C 1
ATOM 1440 O O . ILE A 1 180 ? -5.356 2.277 18.816 1.00 85.12 180 ILE A O 1
ATOM 1444 N N . LEU A 1 181 ? -5.623 1.452 16.759 1.00 86.19 181 LEU A N 1
ATOM 1445 C CA . LEU A 1 181 ? -6.518 0.369 17.167 1.00 86.19 181 LEU A CA 1
ATOM 1446 C C . LEU A 1 181 ? -5.820 -0.649 18.070 1.00 86.19 181 LEU A C 1
ATOM 1448 O O . LEU A 1 181 ? -6.424 -1.084 19.054 1.00 86.19 181 LEU A O 1
ATOM 1452 N N . LYS A 1 182 ? -4.558 -0.986 17.783 1.00 85.00 182 LYS A N 1
ATOM 1453 C CA . LYS A 1 182 ? -3.732 -1.860 18.622 1.00 85.00 182 LYS A CA 1
ATOM 1454 C C . LYS A 1 182 ? -3.493 -1.216 19.989 1.00 85.00 182 LYS A C 1
ATOM 1456 O O . LYS A 1 182 ? -3.853 -1.813 20.998 1.00 85.00 182 LYS A O 1
ATOM 1461 N N . CYS A 1 183 ? -3.014 0.029 20.016 1.00 82.88 183 CYS A N 1
ATOM 1462 C CA . CYS A 1 183 ? -2.765 0.806 21.235 1.00 82.88 183 CYS A CA 1
ATOM 1463 C C . CYS A 1 183 ? -4.017 0.981 22.113 1.00 82.88 183 CYS A C 1
ATOM 1465 O O . CYS A 1 183 ? -3.943 0.889 23.334 1.00 82.88 183 CYS A O 1
ATOM 1467 N N . THR A 1 184 ? -5.185 1.207 21.506 1.00 80.06 184 THR A N 1
ATOM 1468 C CA . THR A 1 184 ? -6.445 1.414 22.247 1.00 80.06 184 THR A CA 1
ATOM 1469 C C . THR A 1 184 ? -7.128 0.124 22.693 1.00 80.06 184 THR A C 1
ATOM 1471 O O . THR A 1 184 ? -7.924 0.153 23.632 1.00 80.06 184 THR A O 1
ATOM 1474 N N . THR A 1 185 ? -6.873 -0.996 22.013 1.00 79.44 185 THR A N 1
ATOM 1475 C CA . THR A 1 185 ? -7.456 -2.303 22.358 1.00 79.44 185 THR A CA 1
ATOM 1476 C C . THR A 1 185 ? -6.549 -3.079 23.317 1.00 79.44 185 THR A C 1
ATOM 1478 O O . THR A 1 185 ? -7.053 -3.863 24.112 1.00 79.44 185 THR A O 1
ATOM 1481 N N . MET A 1 186 ? -5.229 -2.867 23.249 1.00 78.25 186 MET A N 1
ATOM 1482 C CA . MET A 1 186 ? -4.212 -3.646 23.968 1.00 78.25 186 MET A CA 1
ATOM 1483 C C . MET A 1 186 ? -3.063 -2.740 24.463 1.00 78.25 186 MET A C 1
ATOM 1485 O O . MET A 1 186 ? -1.964 -2.785 23.905 1.00 78.25 186 MET A O 1
ATOM 1489 N N . PRO A 1 187 ? -3.292 -1.907 25.500 1.00 70.44 187 PRO A N 1
ATOM 1490 C CA . PRO A 1 187 ? -2.315 -0.911 25.958 1.00 70.44 187 PRO A CA 1
ATOM 1491 C C . PRO A 1 187 ? -0.986 -1.519 26.429 1.00 70.44 187 PRO A C 1
ATOM 1493 O O . PRO A 1 187 ? 0.074 -0.961 26.162 1.00 70.44 187 PRO A O 1
ATOM 1496 N N . GLU A 1 188 ? -1.035 -2.694 27.065 1.00 65.81 188 GLU A N 1
ATOM 1497 C CA . GLU A 1 188 ? 0.132 -3.391 27.637 1.00 65.81 188 GLU A CA 1
ATOM 1498 C C . GLU A 1 188 ? 1.101 -3.964 26.585 1.00 65.81 188 GLU A C 1
ATOM 1500 O O . GLU A 1 188 ? 2.240 -4.290 26.904 1.00 65.81 188 GLU A O 1
ATOM 1505 N N . TYR A 1 189 ? 0.676 -4.056 25.321 1.00 64.31 189 TYR A N 1
ATOM 1506 C CA . TYR A 1 189 ? 1.439 -4.675 24.226 1.00 64.31 189 TYR A CA 1
ATOM 1507 C C . TYR A 1 189 ? 1.664 -3.712 23.042 1.00 64.31 189 TYR A C 1
ATOM 1509 O O . TYR A 1 189 ? 2.006 -4.144 21.936 1.00 64.31 189 TYR A O 1
ATOM 1517 N N . GLY A 1 190 ? 1.367 -2.419 23.230 1.00 59.09 190 GLY A N 1
ATOM 1518 C CA . GLY A 1 190 ? 0.902 -1.570 22.132 1.00 59.09 190 GLY A CA 1
ATOM 1519 C C . GLY A 1 190 ? 1.789 -0.415 21.670 1.00 59.09 190 GLY A C 1
ATOM 1520 O O . GLY A 1 190 ? 1.785 -0.152 20.470 1.00 59.09 190 GLY A O 1
ATOM 1521 N N . CYS A 1 191 ? 2.493 0.318 22.545 1.00 57.19 191 CYS A N 1
ATOM 1522 C CA . CYS A 1 191 ? 2.922 1.676 22.168 1.00 57.19 191 CYS A CA 1
ATOM 1523 C C . CYS A 1 191 ? 4.358 2.043 22.586 1.00 57.19 191 CYS A C 1
ATOM 1525 O O . CYS A 1 191 ? 4.613 2.422 23.726 1.00 57.19 191 CYS A O 1
ATOM 1527 N N . SER A 1 192 ? 5.268 2.057 21.610 1.00 51.66 192 SER A N 1
ATOM 1528 C CA . SER A 1 192 ? 6.421 2.967 21.575 1.00 51.66 192 SER A CA 1
ATOM 1529 C C . SER A 1 192 ? 6.137 3.981 20.461 1.00 51.66 192 SER A C 1
ATOM 1531 O O . SER A 1 192 ? 6.225 3.650 19.282 1.00 51.66 192 SER A O 1
ATOM 1533 N N . LEU A 1 193 ? 5.667 5.179 20.817 1.00 47.53 193 LEU A N 1
ATOM 1534 C CA . LEU A 1 193 ? 5.335 6.242 19.860 1.00 47.53 193 LEU A CA 1
ATOM 1535 C C . LEU A 1 193 ? 6.623 6.949 19.416 1.00 47.53 193 LEU A C 1
ATOM 1537 O O . LEU A 1 193 ? 7.229 7.659 20.212 1.00 47.53 193 LEU A O 1
ATOM 1541 N N . ALA A 1 194 ? 7.018 6.780 18.153 1.00 33.94 194 ALA A N 1
ATOM 1542 C CA . ALA A 1 194 ? 7.918 7.715 17.479 1.00 33.94 194 ALA A CA 1
ATOM 1543 C C . ALA A 1 194 ? 7.082 8.759 16.703 1.00 33.94 194 ALA A C 1
ATOM 1545 O O . ALA A 1 194 ? 5.990 8.414 16.235 1.00 33.94 194 ALA A O 1
ATOM 1546 N N . PRO A 1 195 ? 7.540 10.020 16.584 1.00 36.38 195 PRO A N 1
ATOM 1547 C CA . PRO A 1 195 ? 6.760 11.100 15.981 1.00 36.38 195 PRO A CA 1
ATOM 1548 C C . PRO A 1 195 ? 6.531 10.889 14.478 1.00 36.38 195 PRO A C 1
ATOM 1550 O O . PRO A 1 195 ? 7.430 10.469 13.755 1.00 36.38 195 PRO A O 1
ATOM 1553 N N . LEU A 1 196 ? 5.315 11.201 14.027 1.00 40.12 196 LEU A N 1
ATOM 1554 C CA . LEU A 1 196 ? 4.930 11.294 12.620 1.00 40.12 196 LEU A CA 1
ATOM 1555 C C . LEU A 1 196 ? 5.478 12.594 12.015 1.00 40.12 196 LEU A C 1
ATOM 1557 O O . LEU A 1 196 ? 4.948 13.665 12.305 1.00 40.12 196 LEU A O 1
ATOM 1561 N N . ASP A 1 197 ? 6.445 12.488 11.106 1.00 31.09 197 ASP A N 1
ATOM 1562 C CA . ASP A 1 197 ? 6.587 13.452 10.012 1.00 31.09 197 ASP A CA 1
ATOM 1563 C C . ASP A 1 197 ? 5.575 13.071 8.926 1.00 31.09 197 ASP A C 1
ATOM 1565 O O . ASP A 1 197 ? 5.866 12.334 7.989 1.00 31.09 197 ASP A O 1
ATOM 1569 N N . SER A 1 198 ? 4.333 13.524 9.086 1.00 40.12 198 SER A N 1
ATOM 1570 C CA . SER A 1 198 ? 3.297 13.386 8.062 1.00 40.12 198 SER A CA 1
ATOM 1571 C C . SER A 1 198 ? 2.888 14.766 7.567 1.00 40.12 198 SER A C 1
ATOM 1573 O O . SER A 1 198 ? 1.938 15.373 8.065 1.00 40.12 198 SER A O 1
ATOM 1575 N N . ALA A 1 199 ? 3.614 15.261 6.566 1.00 34.41 199 ALA A N 1
ATOM 1576 C CA . ALA A 1 199 ? 3.141 16.339 5.718 1.00 34.41 199 ALA A CA 1
ATOM 1577 C C . ALA A 1 199 ? 2.189 15.755 4.668 1.00 34.41 199 ALA A C 1
ATOM 1579 O O . ALA A 1 199 ? 2.623 15.185 3.675 1.00 34.41 199 ALA A O 1
ATOM 1580 N N . CYS A 1 200 ? 0.887 15.903 4.903 1.00 35.06 200 CYS A N 1
ATOM 1581 C CA . CYS A 1 200 ? -0.093 16.251 3.872 1.00 35.06 200 CYS A CA 1
ATOM 1582 C C . CYS A 1 200 ? -1.401 16.627 4.569 1.00 35.06 200 CYS A C 1
ATOM 1584 O O . CYS A 1 200 ? -2.253 15.792 4.875 1.00 35.06 200 CYS A O 1
ATOM 1586 N N . ALA A 1 201 ? -1.525 17.920 4.852 1.00 36.28 201 ALA A N 1
ATOM 1587 C CA . ALA A 1 201 ? -2.778 18.536 5.230 1.00 36.28 201 ALA A CA 1
ATOM 1588 C C . ALA A 1 201 ? -3.688 18.666 3.995 1.00 36.28 201 ALA A C 1
ATOM 1590 O O . ALA A 1 201 ? -3.266 19.172 2.962 1.00 36.28 201 ALA A O 1
ATOM 1591 N N . LEU A 1 202 ? -4.929 18.204 4.177 1.00 37.16 202 LEU A N 1
ATOM 1592 C CA . LEU A 1 202 ? -6.199 18.776 3.714 1.00 37.16 202 LEU A CA 1
ATOM 1593 C C . LEU A 1 202 ? -6.325 19.234 2.251 1.00 37.16 202 LEU A C 1
ATOM 1595 O O . LEU A 1 202 ? -5.831 20.283 1.853 1.00 37.16 202 LEU A O 1
ATOM 1599 N N . GLY A 1 203 ? -7.193 18.531 1.523 1.00 32.12 203 GLY A N 1
ATOM 1600 C CA . GLY A 1 203 ? -8.030 19.131 0.488 1.00 32.12 203 GLY A CA 1
ATOM 1601 C C . GLY A 1 203 ? -9.495 18.879 0.834 1.00 32.12 203 GLY A C 1
ATOM 1602 O O . GLY A 1 203 ? -9.917 17.724 0.877 1.00 32.12 203 GLY A O 1
ATOM 1603 N N . THR A 1 204 ? -10.221 19.952 1.149 1.00 32.72 204 THR A N 1
ATOM 1604 C CA . THR A 1 204 ? -11.687 20.043 1.031 1.00 32.72 204 THR A CA 1
ATOM 1605 C C . THR A 1 204 ? -12.133 19.815 -0.403 1.00 32.72 204 THR A C 1
ATOM 1607 O O . THR A 1 204 ? -11.414 20.317 -1.299 1.00 32.72 204 THR A O 1
#

Sequence (204 aa):
MTFPLVLSFSSFSHPIHLVPSLPVCTHGPASCHILALARLFDQVNQHLVRVHDLSSDLLSEFELYFLPSRYHITRGYPKCHTSSILTPNGKDNVQRMALRLVVLKLLVAWRDPLHELHRLLEMSETVHKLRKGVERVMEKVHLPPGASLPTARSQEALSDYVLLCCFRCDSDKVQNYLKILKCTTMPEYGCSLAPLDSACALGT

Secondary structure (DSSP, 8-state):
-------------------------TT-HHHHHHHHHHHHHHHHHHHHHHHHHHHHHHHHHHHHHH-SSSSSSS--S---TTTTSPPP--SSHHHHHHHHHHHHHHHHHTTTHHHHHHHHHHHHHHHHHHHHHHHHHHHHHTPPS--PPPPPPHHHHHHHHHHHHHHHHHHHHHHHHHHHHHHHH-GGGT--------------

InterPro domains:
  IPR001400 Somatotropin/prolactin [PF00103] (19-188)
  IPR001400 Somatotropin/prolactin [PR00836] (80-93)
  IPR001400 Somatotropin/prolactin [PR00836] (154-170)
  IPR001400 Somatotropin/prolactin [PR00836] (170-184)
  IPR001400 Somatotropin/prolactin [PTHR11417] (6-191)
  IPR009079 Four-helical cytokine-like, core [G3DSA:1.20.1250.10] (19-191)
  IPR009079 Four-helical cytokine-like, core [SSF47266] (23-191)
  IPR018116 Somatotropin hormone, conserved site [PS00338] (166-183)

Foldseek 3Di:
DDDDDDDDDDDPDDPPPPPPPDPDDPPDDVSSVLVVVLVVLVVVLVVLVVLLVLLVVVLVVLCVPPPPPDPPPDDDQDDDPCNPLDQDDDDDPVNLVSLVVSLVVLVVVCPVLVVVSVVVSVVVVVVVVVVVVVVVVCVVVVDDPDDDDDDDDPPVSVVSSNSSRNSNVSSVSSSVSSLVNSCVSPVPSGDDDDDDPDPDDDDD

Radius of gyration: 26.41 Å; chains: 1; bounding box: 51×101×59 Å

pLDDT: mean 72.19, std 20.16, range [31.09, 95.38]

Organism: Electrophorus electricus (NCBI:txid8005)